Protein AF-A0A7S1X3A7-F1 (afdb_monomer_lite)

Radius of gyration: 41.04 Å; chains: 1; bounding box: 100×97×123 Å

Organism: NCBI:txid63592

pLDDT: mean 75.84, std 19.54, range [37.0, 97.88]

Foldseek 3Di:
DDDDDDDDDDDDPVRVVVVVVVVVVVVVVVVVVVVVVVVVVVVVVVVVVVVVVVVVVVVVVVVVVQVVQWDWADAPPRFEIEIEGDDPQKDKDAACDDPLHQKIKIKGWDQDPPDDDDPCPPVPDDPPDPRNVLSVQVSVLVVVCVVDHPDWSLLDCSSVVSVVPGDGFMWMWMAHRVQRKIKTFGAQVNPQWKKWAAFPVLRHIYMYSDQVRCVVGHPAIDTADRRWIWIATGPDNFGDIVNHTGPTSVVVVPDPVVVVVVVVVVVVVVVVVVVVPPPPPPVPPDDDDDDDDDDDDDDDDDDDDDDDDDDDDDDDDDDDDDDDDDDDDDDDDDDDDDDDDDDDDDDDDDDDDDD

InterPro domains:
  IPR024286 Domain of unknown function DUF3700 [PF12481] (163-235)
  IPR029055 Nucleophile aminohydrolases, N-terminal [G3DSA:3.60.20.10] (39-241)
  IPR029055 Nucleophile aminohydrolases, N-terminal [SSF56235] (102-234)

Sequence (355 aa):
MLAVFSGPTCLSATQKADEKARKDASVVNTVAQWKLKADIHGAQAEAEAEFEQRLAALERTMEDEYAAKLVKQHWAQGVNGISYLKGPRCSFASHTEGDVEGVSAYFRGDLTNKFINEIHIDRHLHDEDDCHKVIHMYHAASTVHSNFATEDFSQSQLMAHEVEGIHGPFAFIVYDRHWRRIVAARDPDGKEPLFWTASASGDRLFFATDKAALFENAERVQEFPKGGLYISRNGSFAGTLNGEVLDSPRDVLKTKRELAEKAKMDKKAAAKARQSLHPHSAFITLPPEPRTPRRRSVDVGSAASRSTSHALPDRSSRRSVDIGSAASREKPLQNTASPFDLGGIKRSMRKLSTS

Secondary structure (DSSP, 8-state):
------------HHHHHHHHHHHHHHHHHHHHHHHHHHHHHHHHHHHHHHHHHHHHHHHHHHHHHHHHHEEEEEPGGGSEEEEEE--TTEEEEE--SSTTTTEEEEEEE--S---SS---S-TTSS---HHHHHHHHHHHHHHHHHHH-SS-GGG-SHHHHHHHT--SSEEEEEEETTTTEEEEEE-TT--S--EEEE-TTSS-EEEESSSGGGTTT-SS-EEPPTT-EEEEPTTSS-EEETTEEES-HHHHTS-HHHHHHHHHHHHHHHHHHHHHT--------PPPPP----PPP-------------PPPP-------------PPP-PPPP---PPP--------PPPPP-

Structure (mmCIF, N/CA/C/O backbone):
data_AF-A0A7S1X3A7-F1
#
_entry.id   AF-A0A7S1X3A7-F1
#
loop_
_atom_site.group_PDB
_atom_site.id
_atom_site.type_symbol
_atom_site.label_atom_id
_atom_site.label_alt_id
_atom_site.label_comp_id
_atom_site.label_asym_id
_atom_site.label_entity_id
_atom_site.label_seq_id
_atom_site.pdbx_PDB_ins_code
_atom_site.Cartn_x
_atom_site.Cartn_y
_atom_site.Cartn_z
_atom_site.occupancy
_atom_site.B_iso_or_equiv
_atom_site.auth_seq_id
_atom_site.auth_comp_id
_atom_site.auth_asym_id
_atom_site.auth_atom_id
_atom_site.pdbx_PDB_model_num
ATOM 1 N N . MET A 1 1 ? -33.001 -46.397 80.607 1.00 42.97 1 MET A N 1
ATOM 2 C CA . MET A 1 1 ? -33.182 -45.305 79.625 1.00 42.97 1 MET A CA 1
ATOM 3 C C . MET A 1 1 ? -34.386 -44.480 80.057 1.00 42.97 1 MET A C 1
ATOM 5 O O . MET A 1 1 ? -35.502 -44.947 79.894 1.00 42.97 1 MET A O 1
ATOM 9 N N . LEU A 1 2 ? -34.169 -43.322 80.684 1.00 39.34 2 LEU A N 1
ATOM 10 C CA . LEU A 1 2 ? -35.231 -42.386 81.077 1.00 39.34 2 LEU A CA 1
ATOM 11 C C . LEU A 1 2 ? -35.269 -41.265 80.036 1.00 39.34 2 LEU A C 1
ATOM 13 O O . LEU A 1 2 ? -34.381 -40.417 80.002 1.00 39.34 2 LEU A O 1
ATOM 17 N N . ALA A 1 3 ? -36.258 -41.316 79.145 1.00 46.50 3 ALA A N 1
ATOM 18 C CA . ALA A 1 3 ? -36.526 -40.259 78.181 1.00 46.50 3 ALA A CA 1
ATOM 19 C C . ALA A 1 3 ? -37.261 -39.116 78.896 1.00 46.50 3 ALA A C 1
ATOM 21 O O . ALA A 1 3 ? -38.417 -39.260 79.290 1.00 46.50 3 ALA A O 1
ATOM 22 N N . VAL A 1 4 ? -36.575 -37.989 79.091 1.00 53.38 4 VAL A N 1
ATOM 23 C CA . VAL A 1 4 ? -37.177 -36.751 79.597 1.00 53.38 4 VAL A CA 1
ATOM 24 C C . VAL A 1 4 ? -37.944 -36.108 78.443 1.00 53.38 4 VAL A C 1
ATOM 26 O O . VAL A 1 4 ? -37.354 -35.511 77.544 1.00 53.38 4 VAL A O 1
ATOM 29 N N . PHE A 1 5 ? -39.266 -36.263 78.448 1.00 50.31 5 PHE A N 1
ATOM 30 C CA . PHE A 1 5 ? -40.163 -35.541 77.551 1.00 50.31 5 PHE A CA 1
ATOM 31 C C . PHE A 1 5 ? -40.214 -34.067 77.974 1.00 50.31 5 PHE A C 1
ATOM 33 O O . PHE A 1 5 ? -40.843 -33.710 78.969 1.00 50.31 5 PHE A O 1
ATOM 40 N N . SER A 1 6 ? -39.527 -33.210 77.219 1.00 56.78 6 SER A N 1
ATOM 41 C CA . SER A 1 6 ? -39.673 -31.757 77.308 1.00 56.78 6 SER A CA 1
ATOM 42 C C . SER A 1 6 ? -41.016 -31.370 76.680 1.00 56.78 6 SER A C 1
ATOM 44 O O . SER A 1 6 ? -41.199 -31.468 75.468 1.00 56.78 6 SER A O 1
ATOM 46 N N . GLY A 1 7 ? -41.988 -31.021 77.525 1.00 52.50 7 GLY A N 1
ATOM 47 C CA . GLY A 1 7 ? -43.290 -30.523 77.089 1.00 52.50 7 GLY A CA 1
ATOM 48 C C . GLY A 1 7 ? -43.190 -29.113 76.485 1.00 52.50 7 GLY A C 1
ATOM 49 O O . GLY A 1 7 ? -42.296 -28.353 76.859 1.00 52.50 7 GLY A O 1
ATOM 50 N N . PRO A 1 8 ? -44.098 -28.748 75.562 1.00 61.66 8 PRO A N 1
ATOM 51 C CA . PRO A 1 8 ? -44.082 -27.457 74.882 1.00 61.66 8 PRO A CA 1
ATOM 52 C C . PRO A 1 8 ? -44.210 -26.308 75.889 1.00 61.66 8 PRO A C 1
ATOM 54 O O . PRO A 1 8 ? -45.210 -26.179 76.595 1.00 61.66 8 PRO A O 1
ATOM 57 N N . THR A 1 9 ? -43.186 -25.462 75.954 1.00 63.69 9 THR A N 1
ATOM 58 C CA . THR A 1 9 ? -43.177 -24.244 76.763 1.00 63.69 9 THR A CA 1
ATOM 59 C C . THR A 1 9 ? -44.155 -23.229 76.175 1.00 63.69 9 THR A C 1
ATOM 61 O O . THR A 1 9 ? -43.951 -22.677 75.093 1.00 63.69 9 THR A O 1
ATOM 64 N N . CYS A 1 10 ? -45.248 -22.974 76.894 1.00 62.66 10 CYS A N 1
ATOM 65 C CA . CYS A 1 10 ? -46.202 -21.921 76.565 1.00 62.66 10 CYS A CA 1
ATOM 66 C C . CYS A 1 10 ? -45.534 -20.548 76.737 1.00 62.66 10 CYS A C 1
ATOM 68 O O . CYS A 1 10 ? -45.432 -20.041 77.851 1.00 62.66 10 CYS A O 1
ATOM 70 N N . LEU A 1 11 ? -45.081 -19.952 75.631 1.00 63.53 11 LEU A N 1
ATOM 71 C CA . LEU A 1 11 ? -44.614 -18.563 75.596 1.00 63.53 11 LEU A CA 1
ATOM 72 C C . LEU A 1 11 ? -45.713 -17.626 76.119 1.00 63.53 11 LEU A C 1
ATOM 74 O O . LEU A 1 11 ? -46.880 -17.741 75.718 1.00 63.53 11 LEU A O 1
ATOM 78 N N . SER A 1 12 ? -45.338 -16.689 76.992 1.00 75.69 12 SER A N 1
ATOM 79 C CA . SER A 1 12 ? -46.256 -15.685 77.532 1.00 75.69 12 SER A CA 1
ATOM 80 C C . SER A 1 12 ? -46.791 -14.778 76.414 1.00 75.69 12 SER A C 1
ATOM 82 O O . SER A 1 12 ? -46.160 -14.598 75.370 1.00 75.69 12 SER A O 1
ATOM 84 N N . ALA A 1 13 ? -47.962 -14.169 76.620 1.00 76.31 13 ALA A N 1
ATOM 85 C CA . ALA A 1 13 ? -48.565 -13.258 75.639 1.00 76.31 13 ALA A CA 1
ATOM 86 C C . ALA A 1 13 ? -47.623 -12.104 75.231 1.00 76.31 13 ALA A C 1
ATOM 88 O O . ALA A 1 13 ? -47.626 -11.687 74.075 1.00 76.31 13 ALA A O 1
ATOM 89 N N . THR A 1 14 ? -46.766 -11.650 76.150 1.00 78.06 14 THR A N 1
ATOM 90 C CA . THR A 1 14 ? -45.715 -10.655 75.896 1.00 78.06 14 THR A CA 1
ATOM 91 C C . THR A 1 14 ? -44.622 -11.170 74.956 1.00 78.06 14 THR A C 1
ATOM 93 O O . THR A 1 14 ? -44.269 -10.481 74.006 1.00 78.06 14 THR A O 1
ATOM 96 N N . GLN A 1 15 ? -44.159 -12.413 75.123 1.00 79.00 15 GLN A N 1
ATOM 97 C CA . GLN A 1 15 ? -43.157 -13.017 74.234 1.00 79.00 15 GLN A CA 1
ATOM 98 C C . GLN A 1 15 ? -43.686 -13.215 72.807 1.00 79.00 15 GLN A C 1
ATOM 100 O O . GLN A 1 15 ? -42.950 -13.020 71.843 1.00 79.00 15 GLN A O 1
ATOM 105 N N . LYS A 1 16 ? -44.977 -13.545 72.655 1.00 79.31 16 LYS A N 1
ATOM 106 C CA . LYS A 1 16 ? -45.619 -13.649 71.333 1.00 79.31 16 LYS A CA 1
ATOM 107 C C . LYS A 1 16 ? -45.727 -12.294 70.626 1.00 79.31 16 LYS A C 1
ATOM 109 O O . LYS A 1 16 ? -45.605 -12.240 69.403 1.00 79.31 16 LYS A O 1
ATOM 114 N N . ALA A 1 17 ? -45.949 -11.212 71.374 1.00 81.06 17 ALA A N 1
ATOM 115 C CA . ALA A 1 17 ? -45.988 -9.859 70.824 1.00 81.06 17 ALA A CA 1
ATOM 116 C C . ALA A 1 17 ? -44.595 -9.395 70.358 1.00 81.06 17 ALA A C 1
ATOM 118 O O . ALA A 1 17 ? -44.469 -8.899 69.239 1.00 81.06 17 ALA A O 1
ATOM 119 N N . ASP A 1 18 ? -43.551 -9.647 71.153 1.00 84.00 18 ASP A N 1
ATOM 120 C CA . ASP A 1 18 ? -42.164 -9.326 70.788 1.00 84.00 18 ASP A CA 1
ATOM 121 C C . ASP A 1 18 ? -41.670 -10.142 69.587 1.00 84.00 18 ASP A C 1
ATOM 123 O O . ASP A 1 18 ? -40.984 -9.618 68.707 1.00 84.00 18 ASP A O 1
ATOM 127 N N . GLU A 1 19 ? -42.042 -11.423 69.503 1.00 84.62 19 GLU A N 1
ATOM 128 C CA . GLU A 1 19 ? -41.694 -12.267 68.359 1.00 84.62 19 GLU A CA 1
ATOM 129 C C . GLU A 1 19 ? -42.370 -11.776 67.072 1.00 84.62 19 GLU A C 1
ATOM 131 O O . GLU A 1 19 ? -41.739 -11.748 66.012 1.00 84.62 19 GLU A O 1
ATOM 136 N N . LYS A 1 20 ? -43.631 -11.334 67.160 1.00 86.12 20 LYS A N 1
ATOM 137 C CA . LYS A 1 20 ? -44.339 -10.724 66.032 1.00 86.12 20 LYS A CA 1
ATOM 138 C C . LYS A 1 20 ? -43.675 -9.411 65.605 1.00 86.12 20 LYS A C 1
ATOM 140 O O . LYS A 1 20 ? -43.366 -9.261 64.430 1.00 86.12 20 LYS A O 1
ATOM 145 N N . ALA A 1 21 ? -43.363 -8.519 66.547 1.00 84.94 21 ALA A N 1
ATOM 146 C CA . ALA A 1 21 ? -42.686 -7.255 66.252 1.00 84.94 21 ALA A CA 1
ATOM 147 C C . ALA A 1 21 ? -41.295 -7.464 65.622 1.00 84.94 21 ALA A C 1
ATOM 149 O O . ALA A 1 21 ? -40.929 -6.762 64.680 1.00 84.94 21 ALA A O 1
ATOM 150 N N . ARG A 1 22 ? -40.531 -8.470 66.076 1.00 87.94 22 ARG A N 1
ATOM 151 C CA . ARG A 1 22 ? -39.259 -8.865 65.444 1.00 87.94 22 ARG A CA 1
ATOM 152 C C . ARG A 1 22 ? -39.443 -9.373 64.018 1.00 87.94 22 ARG A C 1
ATOM 154 O O . ARG A 1 22 ? -38.640 -9.025 63.153 1.00 87.94 22 ARG A O 1
ATOM 161 N N . LYS A 1 23 ? -40.466 -10.196 63.767 1.00 86.69 23 LYS A N 1
ATOM 162 C CA . LYS A 1 23 ? -40.772 -10.699 62.418 1.00 86.69 23 LYS A CA 1
ATOM 163 C C . LYS A 1 23 ? -41.180 -9.556 61.491 1.00 86.69 23 LYS A C 1
ATOM 165 O O . LYS A 1 23 ? -40.635 -9.461 60.395 1.00 86.69 23 LYS A O 1
ATOM 170 N N . ASP A 1 24 ? -42.029 -8.648 61.960 1.00 86.19 24 ASP A N 1
ATOM 171 C CA . ASP A 1 24 ? -42.466 -7.481 61.190 1.00 86.19 24 ASP A CA 1
ATOM 172 C C . ASP A 1 24 ? -41.276 -6.549 60.873 1.00 86.19 24 ASP A C 1
ATOM 174 O O . ASP A 1 24 ? -41.084 -6.157 59.722 1.00 86.19 24 ASP A O 1
ATOM 178 N N . ALA A 1 25 ? -40.394 -6.281 61.845 1.00 85.56 25 ALA A N 1
ATOM 179 C CA . ALA A 1 25 ? -39.170 -5.502 61.624 1.00 85.56 25 ALA A CA 1
ATOM 180 C C . ALA A 1 25 ? -38.187 -6.187 60.654 1.00 85.56 25 ALA A C 1
ATOM 182 O O . ALA A 1 25 ? -37.551 -5.517 59.836 1.00 85.56 25 ALA A O 1
ATOM 183 N N . SER A 1 26 ? -38.080 -7.520 60.705 1.00 88.44 26 SER A N 1
ATOM 184 C CA . SER A 1 26 ? -37.264 -8.290 59.761 1.00 88.44 26 SER A CA 1
ATOM 185 C C . SER A 1 26 ? -37.780 -8.148 58.331 1.00 88.44 26 SER A C 1
ATOM 187 O O . SER A 1 26 ? -36.980 -7.931 57.426 1.00 88.44 26 SER A O 1
ATOM 189 N N . VAL A 1 27 ? -39.099 -8.234 58.123 1.00 86.44 27 VAL A N 1
ATOM 190 C CA . VAL A 1 27 ? -39.717 -8.081 56.797 1.00 86.44 27 VAL A CA 1
ATOM 191 C C . VAL A 1 27 ? -39.474 -6.678 56.244 1.00 86.44 27 VAL A C 1
ATOM 193 O O . VAL A 1 27 ? -39.077 -6.540 55.088 1.00 86.44 27 VAL A O 1
ATOM 196 N N . VAL A 1 28 ? -39.633 -5.639 57.071 1.00 88.44 28 VAL A N 1
ATOM 197 C CA . VAL A 1 28 ? -39.360 -4.249 56.667 1.00 88.44 28 VAL A CA 1
ATOM 198 C C . VAL A 1 28 ? -37.902 -4.072 56.231 1.00 88.44 28 VAL A C 1
ATOM 200 O O . VAL A 1 28 ? -37.646 -3.466 55.189 1.00 88.44 28 VAL A O 1
ATOM 203 N N . ASN A 1 29 ? -36.945 -4.646 56.967 1.00 90.19 29 ASN A N 1
ATOM 204 C CA . ASN A 1 29 ? -35.530 -4.575 56.601 1.00 90.19 29 ASN A CA 1
ATOM 205 C C . ASN A 1 29 ? -35.234 -5.325 55.287 1.00 90.19 29 ASN A C 1
ATOM 207 O O . ASN A 1 29 ? -34.515 -4.813 54.432 1.00 90.19 29 ASN A O 1
ATOM 211 N N . THR A 1 30 ? -35.831 -6.504 55.074 1.00 88.31 30 THR A N 1
ATOM 212 C CA . THR A 1 30 ? -35.667 -7.260 53.820 1.00 88.31 30 THR A CA 1
ATOM 213 C C . THR A 1 30 ? -36.215 -6.494 52.612 1.00 88.31 30 THR A C 1
ATOM 215 O O . THR A 1 30 ? -35.543 -6.416 51.585 1.00 88.31 30 THR A O 1
ATOM 218 N N . VAL A 1 31 ? -37.391 -5.868 52.731 1.00 85.62 31 VAL A N 1
ATOM 219 C CA . VAL A 1 31 ? -37.977 -5.052 51.651 1.00 85.62 31 VAL A CA 1
ATOM 220 C C . VAL A 1 31 ? -37.112 -3.824 51.350 1.00 85.62 31 VAL A C 1
ATOM 222 O O . VAL A 1 31 ? -36.881 -3.512 50.181 1.00 85.62 31 VAL A O 1
ATOM 225 N N . ALA A 1 32 ? -36.579 -3.156 52.378 1.00 87.00 32 ALA A N 1
ATOM 226 C CA . ALA A 1 32 ? -35.660 -2.031 52.200 1.00 87.00 32 ALA A CA 1
ATOM 227 C C . ALA A 1 32 ? -34.360 -2.452 51.489 1.00 87.00 32 ALA A C 1
ATOM 229 O O . ALA A 1 32 ? -33.915 -1.766 50.568 1.00 87.00 32 ALA A O 1
ATOM 230 N N . GLN A 1 33 ? -33.788 -3.608 51.852 1.00 88.25 33 GLN A N 1
ATOM 231 C CA . GLN A 1 33 ? -32.610 -4.168 51.180 1.00 88.25 33 GLN A CA 1
ATOM 232 C C . GLN A 1 33 ? -32.881 -4.516 49.711 1.00 88.25 33 GLN A C 1
ATOM 234 O O . GLN A 1 33 ? -32.033 -4.257 48.857 1.00 88.25 33 GLN A O 1
ATOM 239 N N . TRP A 1 34 ? -34.051 -5.077 49.390 1.00 84.06 34 TRP A N 1
ATOM 240 C CA . TRP A 1 34 ? -34.425 -5.375 48.003 1.00 84.06 34 TRP A CA 1
ATOM 241 C C . TRP A 1 34 ? -34.610 -4.114 47.168 1.00 84.06 34 TRP A C 1
ATOM 243 O O . TRP A 1 34 ? -34.134 -4.075 46.036 1.00 84.06 34 TRP A O 1
ATOM 253 N N . LYS A 1 35 ? -35.235 -3.073 47.731 1.00 86.94 35 LYS A N 1
ATOM 254 C CA . LYS A 1 35 ? -35.391 -1.783 47.053 1.00 86.94 35 LYS A CA 1
ATOM 255 C C . LYS A 1 35 ? -34.035 -1.137 46.759 1.00 86.94 35 LYS A C 1
ATOM 257 O O . LYS A 1 35 ? -33.769 -0.811 45.612 1.00 86.94 35 LYS A O 1
ATOM 262 N N . LEU A 1 36 ? -33.141 -1.078 47.750 1.00 89.75 36 LEU A N 1
ATOM 263 C CA . LEU A 1 36 ? -31.784 -0.557 47.558 1.00 89.75 36 LEU A CA 1
ATOM 264 C C . LEU A 1 36 ? -31.012 -1.340 46.485 1.00 89.75 36 LEU A C 1
ATOM 266 O O . LEU A 1 36 ? -30.325 -0.749 45.659 1.00 89.75 36 LEU A O 1
ATOM 270 N N . LYS A 1 37 ? -31.128 -2.673 46.474 1.00 87.69 37 LYS A N 1
ATOM 271 C CA . LYS A 1 37 ? -30.475 -3.509 45.460 1.00 87.69 37 LYS A CA 1
ATOM 272 C C . LYS A 1 37 ? -31.048 -3.265 44.058 1.00 87.69 37 LYS A C 1
ATOM 274 O O . LYS A 1 37 ? -30.282 -3.250 43.099 1.00 87.69 37 LYS A O 1
ATOM 279 N N . ALA A 1 38 ? -32.362 -3.068 43.939 1.00 82.56 38 ALA A N 1
ATOM 280 C CA . ALA A 1 38 ? -33.003 -2.709 42.676 1.00 82.56 38 ALA A CA 1
ATOM 281 C C . ALA A 1 38 ? -32.534 -1.332 42.176 1.00 82.56 38 ALA A C 1
ATOM 283 O O . ALA A 1 38 ? -32.187 -1.214 41.005 1.00 82.56 38 ALA A O 1
ATOM 284 N N . ASP A 1 39 ? -32.431 -0.340 43.065 1.00 89.88 39 ASP A N 1
ATOM 285 C CA . ASP A 1 39 ? -31.947 1.005 42.730 1.00 89.88 39 ASP A CA 1
ATOM 286 C C . ASP A 1 39 ? -30.472 0.978 42.276 1.00 89.88 39 ASP A C 1
ATOM 288 O O . ASP A 1 39 ? -30.118 1.613 41.285 1.00 89.88 39 ASP A O 1
ATOM 292 N N . ILE A 1 40 ? -29.614 0.183 42.937 1.00 89.81 40 ILE A N 1
ATOM 293 C CA . ILE A 1 40 ? -28.209 -0.012 42.526 1.00 89.81 40 ILE A CA 1
ATOM 294 C C . ILE A 1 40 ? -28.125 -0.660 41.140 1.00 89.81 40 ILE A C 1
ATOM 296 O O . ILE A 1 40 ? -27.350 -0.200 40.307 1.00 89.81 40 ILE A O 1
ATOM 300 N N . HIS A 1 41 ? -28.909 -1.709 40.875 1.00 87.00 41 HIS A N 1
ATOM 301 C CA . HIS A 1 41 ? -28.913 -2.352 39.559 1.00 87.00 41 HIS A CA 1
ATOM 302 C C . HIS A 1 41 ? -29.463 -1.435 38.461 1.00 87.00 41 HIS A C 1
ATOM 304 O O . HIS A 1 41 ? -28.934 -1.449 37.354 1.00 87.00 41 HIS A O 1
ATOM 310 N N . GLY A 1 42 ? -30.476 -0.617 38.765 1.00 90.25 42 GLY A N 1
ATOM 311 C CA . GLY A 1 42 ? -30.978 0.406 37.847 1.00 90.25 42 GLY A CA 1
ATOM 312 C C . GLY A 1 42 ? -29.900 1.432 37.502 1.00 90.25 42 GLY A C 1
ATOM 313 O O . GLY A 1 42 ? -29.609 1.642 36.329 1.00 90.25 42 GLY A O 1
ATOM 314 N N . ALA A 1 43 ? -29.226 1.981 38.517 1.00 91.06 43 ALA A N 1
ATOM 315 C CA . ALA A 1 43 ? -28.124 2.921 38.320 1.00 91.06 43 ALA A CA 1
ATOM 316 C C . ALA A 1 43 ? -26.935 2.299 37.560 1.00 91.06 43 ALA A C 1
ATOM 318 O O . ALA A 1 43 ? -26.299 2.974 36.755 1.00 91.06 43 ALA A O 1
ATOM 319 N N . GLN A 1 44 ? -26.640 1.011 37.783 1.00 88.56 44 GLN A N 1
ATOM 320 C CA . GLN A 1 44 ? -25.626 0.281 37.013 1.00 88.56 44 GLN A CA 1
ATOM 321 C C . GLN A 1 44 ? -26.021 0.138 35.541 1.00 88.56 44 GLN A C 1
ATOM 323 O O . GLN A 1 44 ? -25.199 0.422 34.678 1.00 88.56 44 GLN A O 1
ATOM 328 N N . ALA A 1 45 ? -27.268 -0.241 35.251 1.00 91.19 45 ALA A N 1
ATOM 329 C CA . ALA A 1 45 ? -27.751 -0.380 33.879 1.00 91.19 45 ALA A CA 1
ATOM 330 C C . ALA A 1 45 ? -27.762 0.963 33.127 1.00 91.19 45 ALA A C 1
ATOM 332 O O . ALA A 1 45 ? -27.390 1.017 31.957 1.00 91.19 45 ALA A O 1
ATOM 333 N N . GLU A 1 46 ? -28.142 2.058 33.794 1.00 93.38 46 GLU A N 1
ATOM 334 C CA . GLU A 1 46 ? -28.071 3.408 33.219 1.00 93.38 46 GLU A CA 1
ATOM 335 C C . GLU A 1 46 ? -26.622 3.830 32.930 1.00 93.38 46 GLU A C 1
ATOM 337 O O . GLU A 1 46 ? -26.340 4.349 31.849 1.00 93.38 46 GLU A O 1
ATOM 342 N N . ALA A 1 47 ? -25.689 3.556 33.848 1.00 90.44 47 ALA A N 1
ATOM 343 C CA . ALA A 1 47 ? -24.270 3.855 33.657 1.00 90.44 47 ALA A CA 1
ATOM 344 C C . ALA A 1 47 ? -23.628 3.013 32.538 1.00 90.44 47 ALA A C 1
ATOM 346 O O . ALA A 1 47 ? -22.815 3.532 31.771 1.00 90.44 47 ALA A O 1
ATOM 347 N N . GLU A 1 48 ? -23.994 1.732 32.418 1.00 90.06 48 GLU A N 1
ATOM 348 C CA . GLU A 1 48 ? -23.564 0.858 31.319 1.00 90.06 48 GLU A CA 1
ATOM 349 C C . GLU A 1 48 ? -24.092 1.369 29.972 1.00 90.06 48 GLU A C 1
ATOM 351 O O . GLU A 1 48 ? -23.316 1.514 29.028 1.00 90.06 48 GLU A O 1
ATOM 356 N N . ALA A 1 49 ? -25.373 1.747 29.899 1.00 93.88 49 ALA A N 1
ATOM 357 C CA . ALA A 1 49 ? -25.961 2.319 28.690 1.00 93.88 49 ALA A CA 1
ATOM 358 C C . ALA A 1 49 ? -25.306 3.657 28.294 1.00 93.88 49 ALA A C 1
ATOM 360 O O . ALA A 1 49 ? -25.050 3.898 27.113 1.00 93.88 49 ALA A O 1
ATOM 361 N N . GLU A 1 50 ? -24.996 4.526 29.262 1.00 94.25 50 GLU A N 1
ATOM 362 C CA . GLU A 1 50 ? -24.271 5.774 28.999 1.00 94.25 50 GLU A CA 1
ATOM 363 C C . GLU A 1 50 ? -22.841 5.502 28.500 1.00 94.25 50 GLU A C 1
ATOM 365 O O . GLU A 1 50 ? -22.370 6.158 27.566 1.00 94.25 50 GLU A O 1
ATOM 370 N N . PHE A 1 51 ? -22.146 4.520 29.084 1.00 90.62 51 PHE A N 1
ATOM 371 C CA . PHE A 1 51 ? -20.811 4.113 28.647 1.00 90.62 51 PHE A CA 1
ATOM 372 C C . PHE A 1 51 ? -20.818 3.580 27.208 1.00 90.62 51 PHE A C 1
ATOM 374 O O . PHE A 1 51 ? -19.993 4.011 26.400 1.00 90.62 51 PHE A O 1
ATOM 381 N N . GLU A 1 52 ? -21.773 2.714 26.859 1.00 91.38 52 GLU A N 1
ATOM 382 C CA . GLU A 1 52 ? -21.942 2.203 25.494 1.00 91.38 52 GLU A CA 1
ATOM 383 C C . GLU A 1 52 ? -22.244 3.326 24.492 1.00 91.38 52 GLU A C 1
ATOM 385 O O . GLU A 1 52 ? -21.641 3.377 23.418 1.00 91.38 52 GLU A O 1
ATOM 390 N N . GLN A 1 53 ? -23.113 4.280 24.849 1.00 93.94 53 GLN A N 1
ATOM 391 C CA . GLN A 1 53 ? -23.396 5.443 24.001 1.00 93.94 53 GLN A CA 1
ATOM 392 C C . GLN A 1 53 ? -22.154 6.314 23.775 1.00 93.94 53 GLN A C 1
ATOM 394 O O . GLN A 1 53 ? -21.911 6.761 22.651 1.00 93.94 53 GLN A O 1
ATOM 399 N N . ARG A 1 54 ? -21.349 6.545 24.819 1.00 91.50 54 ARG A N 1
ATOM 400 C CA . ARG A 1 54 ? -20.092 7.302 24.712 1.00 91.50 54 ARG A CA 1
ATOM 401 C C . ARG A 1 54 ? -19.059 6.574 23.855 1.00 91.50 54 ARG A C 1
ATOM 403 O O . ARG A 1 54 ? -18.392 7.225 23.053 1.00 91.50 54 ARG A O 1
ATOM 410 N N . LEU A 1 55 ? -18.944 5.252 23.993 1.00 89.31 55 LEU A N 1
ATOM 411 C CA . LEU A 1 55 ? -18.048 4.436 23.175 1.00 89.31 55 LEU A CA 1
ATOM 412 C C . LEU A 1 55 ? -18.445 4.508 21.693 1.00 89.31 55 LEU A C 1
ATOM 414 O O . LEU A 1 55 ? -17.605 4.828 20.859 1.00 89.31 55 LEU A O 1
ATOM 418 N N . ALA A 1 56 ? -19.732 4.341 21.380 1.00 91.88 56 ALA A N 1
ATOM 419 C CA . ALA A 1 56 ? -20.240 4.447 20.012 1.00 91.88 56 ALA A CA 1
ATOM 420 C C . ALA A 1 56 ? -20.051 5.854 19.409 1.00 91.88 56 ALA A C 1
ATOM 422 O O . ALA A 1 56 ? -19.772 5.999 18.218 1.00 91.88 56 ALA A O 1
ATOM 423 N N . ALA A 1 57 ? -20.194 6.915 20.211 1.00 91.38 57 ALA A N 1
ATOM 424 C CA . ALA A 1 57 ? -19.928 8.282 19.762 1.00 91.38 57 ALA A CA 1
ATOM 425 C C . ALA A 1 57 ? -18.434 8.516 19.468 1.00 91.38 57 ALA A C 1
ATOM 427 O O . ALA A 1 57 ? -18.091 9.182 18.486 1.00 91.38 57 ALA A O 1
ATOM 428 N N . LEU A 1 58 ? -17.546 7.947 20.292 1.00 88.69 58 LEU A N 1
ATOM 429 C CA . LEU A 1 58 ? -16.101 8.000 20.080 1.00 88.69 58 LEU A CA 1
ATOM 430 C C . LEU A 1 58 ? -15.700 7.247 18.806 1.00 88.69 58 LEU A C 1
ATOM 432 O O . LEU A 1 58 ? -14.932 7.784 18.012 1.00 88.69 58 LEU A O 1
ATOM 436 N N . GLU A 1 59 ? -16.255 6.053 18.586 1.00 86.81 59 GLU A N 1
ATOM 437 C CA . GLU A 1 59 ? -16.030 5.259 17.373 1.00 86.81 59 GLU A CA 1
ATOM 438 C C . GLU A 1 59 ? -16.415 6.041 16.112 1.00 86.81 59 GLU A C 1
ATOM 440 O O . GLU A 1 59 ? -15.588 6.178 15.215 1.00 86.81 59 GLU A O 1
ATOM 445 N N . ARG A 1 60 ? -17.599 6.671 16.082 1.00 89.44 60 ARG A N 1
ATOM 446 C CA . ARG A 1 60 ? -18.017 7.526 14.952 1.00 89.44 60 ARG A CA 1
ATOM 447 C C . ARG A 1 60 ? -17.073 8.701 14.715 1.00 89.44 60 ARG A C 1
ATOM 449 O O . ARG A 1 60 ? -16.704 8.979 13.582 1.00 89.44 60 ARG A O 1
ATOM 456 N N . THR A 1 61 ? -16.652 9.375 15.785 1.00 91.12 61 THR A N 1
ATOM 457 C CA . THR A 1 61 ? -15.728 10.516 15.670 1.00 91.12 61 THR A CA 1
ATOM 458 C C . THR A 1 61 ? -14.380 10.069 15.099 1.00 91.12 61 THR A C 1
ATOM 460 O O . THR A 1 61 ? -13.797 10.749 14.254 1.00 91.12 61 THR A O 1
ATOM 463 N N . MET A 1 62 ? -13.890 8.902 15.527 1.00 82.81 62 MET A N 1
ATOM 464 C CA . MET A 1 62 ? -12.671 8.309 14.986 1.00 82.81 62 MET A CA 1
ATOM 465 C C . MET A 1 62 ? -12.819 7.907 13.514 1.00 82.81 62 MET A C 1
ATOM 467 O O . MET A 1 62 ? -11.887 8.126 12.741 1.00 82.81 62 MET A O 1
ATOM 471 N N . GLU A 1 63 ? -13.961 7.344 13.117 1.00 85.00 63 GLU A N 1
ATOM 472 C CA . GLU A 1 63 ? -14.267 7.006 11.722 1.00 85.00 63 GLU A CA 1
ATOM 473 C C . GLU A 1 63 ? -14.321 8.250 10.829 1.00 85.00 63 GLU A C 1
ATOM 475 O O . GLU A 1 63 ? -13.726 8.249 9.750 1.00 85.00 63 GLU A O 1
ATOM 480 N N . ASP A 1 64 ? -14.949 9.331 11.291 1.00 86.25 64 ASP A N 1
ATOM 481 C CA . ASP A 1 64 ? -15.028 10.597 10.558 1.00 86.25 64 ASP A CA 1
ATOM 482 C C . ASP A 1 64 ? -13.641 11.231 10.378 1.00 86.25 64 ASP A C 1
ATOM 484 O O . ASP A 1 64 ? -13.269 11.650 9.278 1.00 86.25 64 ASP A O 1
ATOM 488 N N . GLU A 1 65 ? -12.824 11.254 11.437 1.00 84.81 65 GLU A N 1
ATOM 489 C CA . GLU A 1 65 ? -11.436 11.714 11.346 1.00 84.81 65 GLU A CA 1
ATOM 490 C C . GLU A 1 65 ? -10.591 10.846 10.409 1.00 84.81 65 GLU A C 1
ATOM 492 O O . GLU A 1 65 ? -9.735 11.359 9.677 1.00 84.81 65 GLU A O 1
ATOM 497 N N . TYR A 1 66 ? -10.803 9.531 10.450 1.00 84.94 66 TYR A N 1
ATOM 498 C CA . TYR A 1 66 ? -10.128 8.584 9.576 1.00 84.94 66 TYR A CA 1
ATOM 499 C C . TYR A 1 66 ? -10.503 8.840 8.116 1.00 84.94 66 TYR A C 1
ATOM 501 O O . TYR A 1 66 ? -9.618 9.003 7.274 1.00 84.94 66 TYR A O 1
ATOM 509 N N . ALA A 1 67 ? -11.799 8.954 7.824 1.00 86.12 67 ALA A N 1
ATOM 510 C CA . ALA A 1 67 ? -12.321 9.247 6.497 1.00 86.12 67 ALA A CA 1
ATOM 511 C C . ALA A 1 67 ? -11.813 10.595 5.967 1.00 86.12 67 ALA A C 1
ATOM 513 O O . ALA A 1 67 ? -11.452 10.693 4.796 1.00 86.12 67 ALA A O 1
ATOM 514 N N . ALA A 1 68 ? -11.696 11.611 6.828 1.00 87.94 68 ALA A N 1
ATOM 515 C CA . ALA A 1 68 ? -11.151 12.917 6.461 1.00 87.94 68 ALA A CA 1
ATOM 516 C C . ALA A 1 68 ? -9.650 12.878 6.108 1.00 87.94 68 ALA A C 1
ATOM 518 O O . ALA A 1 68 ? -9.179 13.681 5.300 1.00 87.94 68 ALA A O 1
ATOM 519 N N . LYS A 1 69 ? -8.882 11.959 6.709 1.00 87.06 69 LYS A N 1
ATOM 520 C CA . LYS A 1 69 ? -7.438 11.783 6.452 1.00 87.06 69 LYS A CA 1
ATOM 521 C C . LYS A 1 69 ? -7.149 10.795 5.320 1.00 87.06 69 LYS A C 1
ATOM 523 O O . LYS A 1 69 ? -6.045 10.825 4.767 1.00 87.06 69 LYS A O 1
ATOM 528 N N . LEU A 1 70 ? -8.095 9.916 4.996 1.00 90.62 70 LEU A N 1
ATOM 529 C CA . LEU A 1 7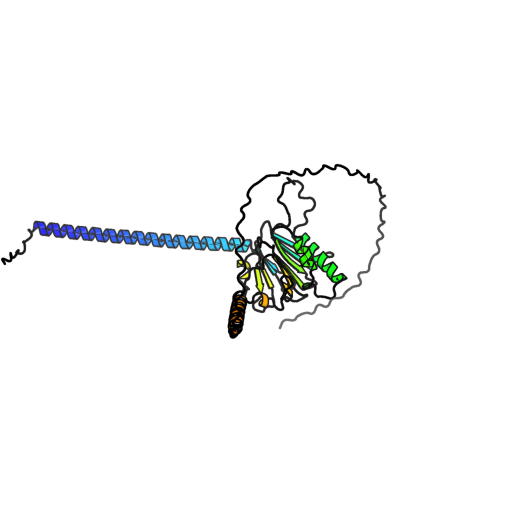0 ? -7.952 8.895 3.969 1.00 90.62 70 LEU A CA 1
ATOM 530 C C . LEU A 1 70 ? -8.033 9.509 2.568 1.00 90.62 70 LEU A C 1
ATOM 532 O O . LEU A 1 70 ? -9.059 10.031 2.143 1.00 90.62 70 LEU A O 1
ATOM 536 N N . VAL A 1 71 ? -6.949 9.381 1.813 1.00 89.81 71 VAL A N 1
ATOM 537 C CA . VAL A 1 71 ? -6.862 9.777 0.409 1.00 89.81 71 VAL A CA 1
ATOM 538 C C . VAL A 1 71 ? -6.932 8.522 -0.453 1.00 89.81 71 VAL A C 1
ATOM 540 O O . VAL A 1 71 ? -6.109 7.619 -0.309 1.00 89.81 71 VAL A O 1
ATOM 543 N N . LYS A 1 72 ? -7.909 8.465 -1.363 1.00 88.50 72 LYS A N 1
ATOM 544 C CA . LYS A 1 72 ? -8.016 7.430 -2.402 1.00 88.50 72 LYS A CA 1
ATOM 545 C C . LYS A 1 72 ? -7.525 8.033 -3.720 1.00 88.50 72 LYS A C 1
ATOM 547 O O . LYS A 1 72 ? -8.245 8.790 -4.365 1.00 88.50 72 LYS A O 1
ATOM 552 N N . GLN A 1 73 ? -6.286 7.735 -4.101 1.00 86.94 73 GLN A N 1
ATOM 553 C CA . GLN A 1 73 ? -5.691 8.226 -5.340 1.00 86.94 73 GLN A CA 1
ATOM 554 C C . GLN A 1 73 ? -5.866 7.181 -6.440 1.00 86.94 73 GLN A C 1
ATOM 556 O O . GLN A 1 73 ? -5.276 6.100 -6.401 1.00 86.94 73 GLN A O 1
ATOM 561 N N . HIS A 1 74 ? -6.665 7.516 -7.447 1.00 81.94 74 HIS A N 1
ATOM 562 C CA . HIS A 1 74 ? -6.786 6.706 -8.652 1.00 81.94 74 HIS A CA 1
ATOM 563 C C . HIS A 1 74 ? -5.681 7.073 -9.644 1.00 81.94 74 HIS A C 1
ATOM 565 O O . HIS A 1 74 ? -5.387 8.252 -9.857 1.00 81.94 74 HIS A O 1
ATOM 571 N N . TRP A 1 75 ? -5.084 6.063 -10.270 1.00 80.56 75 TRP A N 1
ATOM 572 C CA . TRP A 1 75 ? -4.159 6.252 -11.381 1.00 80.56 75 TRP A CA 1
ATOM 573 C C . TRP A 1 75 ? -4.884 6.128 -12.720 1.00 80.56 75 TRP A C 1
ATOM 575 O O . TRP A 1 75 ? -5.978 5.561 -12.820 1.00 80.56 75 TRP A O 1
ATOM 585 N N . ALA A 1 76 ? -4.297 6.732 -13.755 1.00 62.59 76 ALA A N 1
ATOM 586 C CA . ALA A 1 76 ? -4.945 6.912 -15.049 1.00 62.59 76 ALA A CA 1
ATOM 587 C C . ALA A 1 76 ? -5.522 5.599 -15.619 1.00 62.59 76 ALA A C 1
ATOM 589 O O . ALA A 1 76 ? -4.903 4.539 -15.532 1.00 62.59 76 ALA A O 1
ATOM 590 N N . GLN A 1 77 ? -6.690 5.719 -16.266 1.00 59.50 77 GLN A N 1
ATOM 591 C CA . GLN A 1 77 ? -7.460 4.653 -16.934 1.00 59.50 77 GLN A CA 1
ATOM 592 C C . GLN A 1 77 ? -8.203 3.664 -16.016 1.00 59.50 77 GLN A C 1
ATOM 594 O O . GLN A 1 77 ? -8.717 2.663 -16.502 1.00 59.50 77 GLN A O 1
ATOM 599 N N . GLY A 1 78 ? -8.341 3.958 -14.717 1.00 52.34 78 GLY A N 1
ATOM 600 C CA . GLY A 1 78 ? -9.238 3.205 -13.822 1.00 52.34 78 GLY A CA 1
ATOM 601 C C . GLY A 1 78 ? -8.750 1.797 -13.473 1.00 52.34 78 GLY A C 1
ATOM 602 O O . GLY A 1 78 ? -9.510 0.998 -12.926 1.00 52.34 78 GLY A O 1
ATOM 603 N N . VAL A 1 79 ? -7.490 1.500 -13.793 1.00 51.50 79 VAL A N 1
ATOM 604 C CA . VAL A 1 79 ? -6.912 0.161 -13.667 1.00 51.50 79 VAL A CA 1
ATOM 605 C C . VAL A 1 79 ? -6.233 -0.033 -12.306 1.00 51.50 79 VAL A C 1
ATOM 607 O O . VAL A 1 79 ? -6.185 -1.154 -11.818 1.00 51.50 79 VAL A O 1
ATOM 610 N N . ASN A 1 80 ? -5.787 1.046 -11.645 1.00 67.88 80 ASN A N 1
ATOM 611 C CA . ASN A 1 80 ? -5.036 0.981 -10.388 1.00 67.88 80 ASN A CA 1
ATOM 612 C C . ASN A 1 80 ? -5.311 2.179 -9.477 1.00 67.88 80 ASN A C 1
ATOM 614 O O . ASN A 1 80 ? -5.685 3.261 -9.936 1.00 67.88 80 ASN A O 1
ATOM 618 N N . GLY A 1 81 ? -5.091 1.992 -8.180 1.00 76.75 81 GLY A N 1
ATOM 619 C CA . GLY A 1 81 ? -5.126 3.078 -7.215 1.00 76.75 81 GLY A CA 1
ATOM 620 C C . GLY A 1 81 ? -4.432 2.710 -5.915 1.00 76.75 81 GLY A C 1
ATOM 621 O O . GLY A 1 81 ? -4.264 1.531 -5.587 1.00 76.75 81 GLY A O 1
ATOM 622 N N . ILE A 1 82 ? -4.051 3.745 -5.180 1.00 87.44 82 ILE A N 1
ATOM 623 C CA . ILE A 1 82 ? -3.522 3.632 -3.831 1.00 87.44 82 ILE A CA 1
ATOM 624 C C . ILE A 1 82 ? -4.439 4.373 -2.862 1.00 87.44 82 ILE A C 1
ATOM 626 O O . ILE A 1 82 ? -4.843 5.509 -3.114 1.00 87.44 82 ILE A O 1
ATOM 630 N N . SER A 1 83 ? -4.740 3.735 -1.737 1.00 89.19 83 SER A N 1
ATOM 631 C CA . SER A 1 83 ? -5.402 4.378 -0.604 1.00 89.19 83 SER A CA 1
ATOM 632 C C . SER A 1 83 ? -4.389 4.619 0.511 1.00 89.19 83 SER A C 1
ATOM 634 O O . SER A 1 83 ? -3.720 3.692 0.962 1.00 89.19 83 SER A O 1
ATOM 636 N N . TYR A 1 84 ? -4.249 5.847 0.993 1.00 89.69 84 TYR A N 1
ATOM 637 C CA . TYR A 1 84 ? -3.298 6.154 2.060 1.00 89.69 84 TYR A CA 1
ATOM 638 C C . TYR A 1 84 ? -3.840 7.203 3.019 1.00 89.69 84 TYR A C 1
ATOM 640 O O . TYR A 1 84 ? -4.638 8.058 2.650 1.00 89.69 84 TYR A O 1
ATOM 648 N N . LEU A 1 85 ? -3.378 7.153 4.265 1.00 88.00 85 LEU A N 1
ATOM 649 C CA . LEU A 1 85 ? -3.638 8.212 5.232 1.00 88.00 85 LEU A CA 1
ATOM 650 C C . LEU A 1 85 ? -2.641 9.344 5.007 1.00 88.00 85 LEU A C 1
ATOM 652 O O . LEU A 1 85 ? -1.429 9.114 4.994 1.00 88.00 85 LEU A O 1
ATOM 656 N N . LYS A 1 86 ? -3.141 10.568 4.834 1.00 88.25 86 LYS A N 1
ATOM 657 C CA . LYS A 1 86 ? -2.288 11.750 4.710 1.00 88.25 86 LYS A CA 1
ATOM 658 C C . LYS A 1 86 ? -1.473 11.926 5.994 1.00 88.25 86 LYS A C 1
ATOM 660 O O . LYS A 1 86 ? -2.022 11.940 7.094 1.00 88.25 86 LYS A O 1
ATOM 665 N N . GLY A 1 87 ? -0.162 12.081 5.851 1.00 85.19 87 GLY A N 1
ATOM 666 C CA . GLY A 1 87 ? 0.755 12.244 6.974 1.00 85.19 87 GLY A CA 1
ATOM 667 C C . GLY A 1 87 ? 2.036 12.971 6.567 1.00 85.19 87 GLY A C 1
ATOM 668 O O . GLY A 1 87 ? 2.292 13.131 5.376 1.00 85.19 87 GLY A O 1
ATOM 669 N N . PRO A 1 88 ? 2.859 13.398 7.540 1.00 83.81 88 PRO A N 1
ATOM 670 C CA . PRO A 1 88 ? 4.051 14.219 7.291 1.00 83.81 88 PRO A CA 1
ATOM 671 C C . PRO A 1 88 ? 5.171 13.482 6.546 1.00 83.81 88 PRO A C 1
ATOM 673 O O . PRO A 1 88 ? 6.090 14.111 6.042 1.00 83.81 88 PRO A O 1
ATOM 676 N N . ARG A 1 89 ? 5.106 12.148 6.499 1.00 89.44 89 ARG A N 1
ATOM 677 C CA . ARG A 1 89 ? 6.089 11.269 5.851 1.00 89.44 89 ARG A CA 1
ATOM 678 C C . ARG A 1 89 ? 5.536 10.633 4.580 1.00 89.44 89 ARG A C 1
ATOM 680 O O . ARG A 1 89 ? 5.993 9.569 4.195 1.00 89.44 89 ARG A O 1
ATOM 687 N N . CYS A 1 90 ? 4.474 11.203 4.017 1.00 91.12 90 CYS A N 1
ATOM 688 C CA . CYS A 1 90 ? 3.844 10.731 2.792 1.00 91.12 90 CYS A CA 1
ATOM 689 C C . CYS A 1 90 ? 3.961 11.820 1.734 1.00 91.12 90 CYS A C 1
ATOM 691 O O . CYS A 1 90 ? 3.567 12.959 1.986 1.00 91.12 90 CYS A O 1
ATOM 693 N N . SER A 1 91 ? 4.413 11.447 0.549 1.00 92.00 91 SER A N 1
ATOM 694 C CA . SER A 1 91 ? 4.375 12.298 -0.627 1.00 92.00 91 SER A CA 1
ATOM 695 C C . SER A 1 91 ? 3.756 11.574 -1.813 1.00 92.00 91 SER A C 1
ATOM 697 O O . SER A 1 91 ? 3.635 10.346 -1.849 1.00 92.00 91 SER A O 1
ATOM 699 N N . PHE A 1 92 ? 3.281 12.372 -2.762 1.00 92.88 92 PHE A N 1
ATOM 700 C CA . PHE A 1 92 ? 2.737 11.906 -4.023 1.00 92.88 92 PHE A CA 1
ATOM 701 C C . PHE A 1 92 ? 3.153 12.894 -5.104 1.00 92.88 92 PHE A C 1
ATOM 703 O O . PHE A 1 92 ? 2.918 14.094 -4.957 1.00 92.88 92 PHE A O 1
ATOM 710 N N . ALA A 1 93 ? 3.727 12.390 -6.189 1.00 92.88 93 ALA A N 1
ATOM 711 C CA . ALA A 1 93 ? 4.085 13.188 -7.350 1.00 92.88 93 ALA A CA 1
ATOM 712 C C . ALA A 1 93 ? 3.555 12.532 -8.624 1.00 92.88 93 ALA A C 1
ATOM 714 O O . ALA A 1 93 ? 3.450 11.310 -8.729 1.00 92.88 93 ALA A O 1
ATOM 715 N N . SER A 1 94 ? 3.218 13.355 -9.610 1.00 92.25 94 SER A N 1
ATOM 716 C CA . SER A 1 94 ? 2.860 12.896 -10.946 1.00 92.25 94 SER A CA 1
ATOM 717 C C . SER A 1 94 ? 3.414 13.872 -11.961 1.00 92.25 94 SER A C 1
ATOM 719 O O . SER A 1 94 ? 3.106 15.060 -11.893 1.00 92.25 94 SER A O 1
ATOM 721 N N . HIS A 1 95 ? 4.178 13.368 -12.922 1.00 91.56 95 HIS A N 1
ATOM 722 C CA . HIS A 1 95 ? 4.680 14.183 -14.018 1.00 91.56 95 HIS A CA 1
ATOM 723 C C . HIS A 1 95 ? 3.692 14.177 -15.179 1.00 91.56 95 HIS A C 1
ATOM 725 O O . HIS A 1 95 ? 3.275 13.129 -15.674 1.00 91.56 95 HIS A O 1
ATOM 731 N N . THR A 1 96 ? 3.297 15.371 -15.601 1.00 86.88 96 THR A N 1
ATOM 732 C CA . THR A 1 96 ? 2.432 15.588 -16.767 1.00 86.88 96 THR A CA 1
ATOM 733 C C . THR A 1 96 ? 3.199 16.099 -17.980 1.00 86.88 96 THR A C 1
ATOM 735 O O . THR A 1 96 ? 2.611 16.190 -19.047 1.00 86.88 96 THR A O 1
ATOM 738 N N . GLU A 1 97 ? 4.476 16.448 -17.818 1.00 85.62 97 GLU A N 1
ATOM 739 C CA . GLU A 1 97 ? 5.327 17.034 -18.855 1.00 85.62 97 GLU A CA 1
ATOM 740 C C . GLU A 1 97 ? 6.779 16.552 -18.678 1.00 85.62 97 GLU A C 1
ATOM 742 O O . GLU A 1 97 ? 7.195 16.223 -17.561 1.00 85.62 97 GLU A O 1
ATOM 747 N N . GLY A 1 98 ? 7.549 16.549 -19.771 1.00 88.94 98 GLY A N 1
ATOM 748 C CA . GLY A 1 98 ? 8.977 16.206 -19.795 1.00 88.94 98 GLY A CA 1
ATOM 749 C C . GLY A 1 98 ? 9.272 14.730 -20.083 1.00 88.94 98 GLY A C 1
ATOM 750 O O . GLY A 1 98 ? 8.385 13.964 -20.448 1.00 88.94 98 GLY A O 1
ATOM 751 N N . ASP A 1 99 ? 10.531 14.327 -19.901 1.00 83.38 99 ASP A N 1
ATOM 752 C CA . ASP A 1 99 ? 11.009 12.966 -20.219 1.00 83.38 99 ASP A CA 1
ATOM 753 C C . ASP A 1 99 ? 10.340 11.870 -19.364 1.00 83.38 99 ASP A C 1
ATOM 755 O O . ASP A 1 99 ? 10.280 10.706 -19.752 1.00 83.38 99 ASP A O 1
ATOM 759 N N . VAL A 1 100 ? 9.792 12.259 -18.211 1.00 88.06 100 VAL A N 1
ATOM 760 C CA . VAL A 1 100 ? 9.061 11.402 -17.263 1.00 88.06 100 VAL A CA 1
ATOM 761 C C . VAL A 1 100 ? 7.545 11.601 -17.324 1.00 88.06 100 VAL A C 1
ATOM 763 O O . VAL A 1 100 ? 6.840 11.257 -16.371 1.00 88.06 100 VAL A O 1
ATOM 766 N N . GLU A 1 101 ? 7.021 12.177 -18.412 1.00 92.12 101 GLU A N 1
ATOM 767 C CA . GLU A 1 101 ? 5.578 12.337 -18.602 1.00 92.12 101 GLU A CA 1
ATOM 768 C C . GLU A 1 101 ? 4.843 11.010 -18.339 1.00 92.12 101 GLU A C 1
ATOM 770 O O . GLU A 1 101 ? 5.312 9.923 -18.664 1.00 92.12 101 GLU A O 1
ATOM 775 N N . GLY A 1 102 ? 3.692 11.085 -17.669 1.00 91.75 102 GLY A N 1
ATOM 776 C CA . GLY A 1 102 ? 2.845 9.922 -17.428 1.00 91.75 102 GLY A CA 1
ATOM 777 C C . GLY A 1 102 ? 3.321 8.991 -16.312 1.00 91.75 102 GLY A C 1
ATOM 778 O O . GLY A 1 102 ? 2.642 7.993 -16.058 1.00 91.75 102 GLY A O 1
ATOM 779 N N . VAL A 1 103 ? 4.418 9.305 -15.618 1.00 94.69 103 VAL A N 1
ATOM 780 C CA . VAL A 1 103 ? 4.858 8.566 -14.429 1.00 94.69 103 VAL A CA 1
ATOM 781 C C . VAL A 1 103 ? 4.328 9.242 -13.165 1.00 94.69 103 VAL A C 1
ATOM 783 O O . VAL A 1 103 ? 4.511 10.441 -12.939 1.00 94.69 103 VAL A O 1
ATOM 786 N N . SER A 1 104 ? 3.665 8.459 -12.318 1.00 94.44 104 SER A N 1
ATOM 787 C CA . SER A 1 104 ? 3.215 8.876 -10.991 1.00 94.44 104 SER A CA 1
ATOM 788 C C . SER A 1 104 ? 3.874 8.015 -9.925 1.00 94.44 104 SER A C 1
ATOM 790 O O . SER A 1 104 ? 4.027 6.811 -10.115 1.00 94.44 104 SER A O 1
ATOM 792 N N . ALA A 1 105 ? 4.206 8.602 -8.780 1.00 95.38 105 ALA A N 1
ATOM 793 C CA . ALA A 1 105 ? 4.714 7.872 -7.633 1.00 95.38 105 ALA A CA 1
ATOM 794 C C . ALA A 1 105 ? 4.025 8.300 -6.340 1.00 95.38 105 ALA A C 1
ATOM 796 O O . ALA A 1 105 ? 3.708 9.468 -6.125 1.00 95.38 105 ALA A O 1
ATOM 797 N N . TYR A 1 106 ? 3.818 7.322 -5.470 1.00 95.75 106 TYR A N 1
ATOM 798 C CA . TYR A 1 106 ? 3.551 7.507 -4.056 1.00 95.75 106 TYR A CA 1
ATOM 799 C C . TYR A 1 106 ? 4.778 7.072 -3.269 1.00 95.75 106 TYR A C 1
ATOM 801 O O . TYR A 1 106 ? 5.341 6.013 -3.551 1.00 95.75 106 TYR A O 1
ATOM 809 N N . PHE A 1 107 ? 5.129 7.830 -2.239 1.00 95.81 107 PHE A N 1
ATOM 810 C CA . PHE A 1 107 ? 6.194 7.490 -1.314 1.00 95.81 107 PHE A CA 1
ATOM 811 C C . PHE A 1 107 ? 5.721 7.693 0.120 1.00 95.81 107 PHE A C 1
ATOM 813 O O . PHE A 1 107 ? 5.077 8.688 0.455 1.00 95.81 107 PHE A O 1
ATOM 820 N N . ARG A 1 108 ? 6.082 6.758 0.992 1.00 95.44 108 ARG A N 1
ATOM 821 C CA . ARG A 1 108 ? 5.982 6.908 2.434 1.00 95.44 108 ARG A CA 1
ATOM 822 C C . ARG A 1 108 ? 7.283 6.488 3.080 1.00 95.44 108 ARG A C 1
ATOM 824 O O . ARG A 1 108 ? 7.769 5.4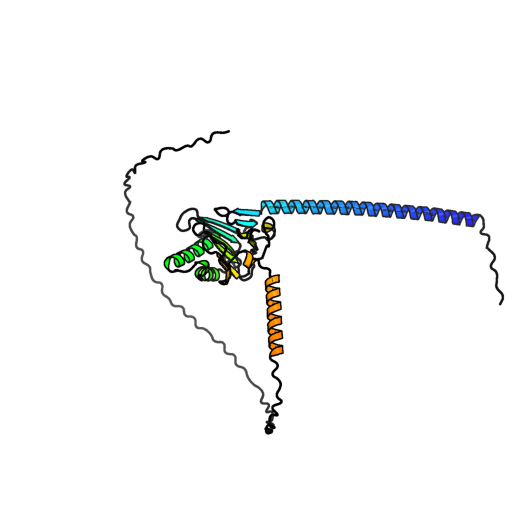01 2.796 1.00 95.44 108 ARG A O 1
ATOM 831 N N . GLY A 1 109 ? 7.798 7.299 3.993 1.00 93.75 109 GLY A N 1
ATOM 832 C CA . GLY A 1 109 ? 8.992 6.958 4.750 1.00 93.75 109 GLY A CA 1
ATOM 833 C C . GLY A 1 109 ? 9.938 8.129 4.919 1.00 93.75 109 GLY A C 1
ATOM 834 O O . GLY A 1 109 ? 9.514 9.261 5.139 1.00 93.75 109 GLY A O 1
ATOM 835 N N . ASP A 1 110 ? 11.228 7.827 4.923 1.00 89.50 110 ASP A N 1
ATOM 836 C CA . ASP A 1 110 ? 12.295 8.818 4.935 1.00 89.50 110 ASP A CA 1
ATOM 837 C C . ASP A 1 110 ? 13.508 8.241 4.195 1.00 89.50 110 ASP A C 1
ATOM 839 O O . ASP A 1 110 ? 14.153 7.323 4.703 1.00 89.50 110 ASP A O 1
ATOM 843 N N . LEU A 1 111 ? 13.787 8.752 2.989 1.00 83.19 111 LEU A N 1
ATOM 844 C CA . LEU A 1 111 ? 14.965 8.354 2.197 1.00 83.19 111 LEU A CA 1
ATOM 845 C C . LEU A 1 111 ? 16.259 8.955 2.729 1.00 83.19 111 LEU A C 1
ATOM 847 O O . LEU A 1 111 ? 17.354 8.634 2.265 1.00 83.19 111 LEU A O 1
ATOM 851 N N . THR A 1 112 ? 16.158 9.910 3.642 1.00 69.44 112 THR A N 1
ATOM 852 C CA . THR A 1 112 ? 17.342 10.576 4.131 1.00 69.44 112 THR A CA 1
ATOM 853 C C . THR A 1 112 ? 17.939 9.767 5.275 1.00 69.44 112 THR A C 1
ATOM 855 O O . THR A 1 112 ? 17.282 9.447 6.264 1.00 69.44 112 THR A O 1
ATOM 858 N N . ASN A 1 113 ? 19.245 9.518 5.203 1.00 57.47 113 ASN A N 1
ATOM 859 C CA . ASN A 1 113 ? 20.073 9.215 6.372 1.00 57.47 113 ASN A CA 1
ATOM 860 C C . ASN A 1 113 ? 20.144 10.453 7.310 1.00 57.47 113 ASN A C 1
ATOM 862 O O . ASN A 1 113 ? 21.218 10.929 7.661 1.00 57.47 113 ASN A O 1
ATOM 866 N N . LYS A 1 114 ? 18.995 11.045 7.683 1.00 53.34 114 LYS A N 1
ATOM 867 C CA . LYS A 1 114 ? 18.862 12.289 8.471 1.00 53.34 114 LYS A CA 1
ATOM 868 C C . LYS A 1 114 ? 19.339 12.167 9.917 1.00 53.34 114 LYS A C 1
ATOM 870 O O . LYS A 1 114 ? 19.440 13.180 10.601 1.00 53.34 114 LYS A O 1
ATOM 875 N N . PHE A 1 115 ? 19.652 10.961 10.373 1.00 45.16 115 PHE A N 1
ATOM 876 C CA . PHE A 1 115 ? 20.436 10.729 11.577 1.00 45.16 115 PHE A CA 1
ATOM 877 C C . PHE A 1 115 ? 21.802 10.274 11.073 1.00 45.16 115 PHE A C 1
ATOM 879 O O . PHE A 1 115 ? 21.932 9.167 10.565 1.00 45.16 115 PHE A O 1
ATOM 886 N N . ILE A 1 116 ? 22.813 11.137 11.058 1.00 47.59 116 ILE A N 1
ATOM 887 C CA . ILE A 1 116 ? 23.692 11.361 12.207 1.00 47.59 116 ILE A CA 1
ATOM 888 C C . ILE A 1 116 ? 24.394 12.731 12.001 1.00 47.59 116 ILE A C 1
ATOM 890 O O . ILE A 1 116 ? 25.177 12.887 11.072 1.00 47.59 116 ILE A O 1
ATOM 894 N N . ASN A 1 117 ? 24.129 13.691 12.898 1.00 41.41 117 ASN A N 1
ATOM 895 C CA . ASN A 1 117 ? 25.054 14.748 13.367 1.00 41.41 117 ASN A CA 1
ATOM 896 C C . ASN A 1 117 ? 25.089 16.200 12.845 1.00 41.41 117 ASN A C 1
ATOM 898 O O . ASN A 1 117 ? 25.912 16.931 13.390 1.00 41.41 117 ASN A O 1
ATOM 902 N N . GLU A 1 118 ? 24.232 16.725 11.963 1.00 43.88 118 GLU A N 1
ATOM 903 C CA . GLU A 1 118 ? 24.382 18.154 11.598 1.00 43.88 118 GLU A CA 1
ATOM 904 C C . GLU A 1 118 ? 23.107 18.997 11.627 1.00 43.88 118 GLU A C 1
ATOM 906 O O . GLU A 1 118 ? 22.104 18.723 10.970 1.00 43.88 118 GLU A O 1
ATOM 911 N N . ILE A 1 119 ? 23.221 20.081 12.396 1.00 50.38 119 ILE A N 1
ATOM 912 C CA . ILE A 1 119 ? 22.438 21.313 12.363 1.00 50.38 119 ILE A CA 1
ATOM 913 C C . ILE A 1 119 ? 22.454 21.842 10.918 1.00 50.38 119 ILE A C 1
ATOM 915 O O . ILE A 1 119 ? 23.298 22.653 10.560 1.00 50.38 119 ILE A O 1
ATOM 919 N N . HIS A 1 120 ? 21.556 21.365 10.059 1.00 45.03 120 HIS A N 1
ATOM 920 C CA . HIS A 1 120 ? 21.389 21.898 8.705 1.00 45.03 120 HIS A CA 1
ATOM 921 C C . HIS A 1 120 ? 20.131 22.764 8.658 1.00 45.03 120 HIS A C 1
ATOM 923 O O . HIS A 1 120 ? 19.032 22.298 8.358 1.00 45.03 120 HIS A O 1
ATOM 929 N N . ILE A 1 121 ? 20.328 24.038 9.003 1.00 52.75 121 ILE A N 1
ATOM 930 C CA . ILE A 1 121 ? 19.345 25.124 8.882 1.00 52.75 121 ILE A CA 1
ATOM 931 C C . ILE A 1 121 ? 19.161 25.547 7.405 1.00 52.75 121 ILE A C 1
ATOM 933 O O . ILE A 1 121 ? 18.150 26.153 7.079 1.00 52.75 121 ILE A O 1
ATOM 937 N N . ASP A 1 122 ? 20.025 25.112 6.481 1.00 47.06 122 ASP A N 1
ATOM 938 C CA . ASP A 1 122 ? 19.933 25.439 5.044 1.00 47.06 122 ASP A CA 1
ATOM 939 C C . ASP A 1 122 ? 19.311 24.322 4.186 1.00 47.06 122 ASP A C 1
ATOM 941 O O . ASP A 1 122 ? 19.673 24.092 3.031 1.00 47.06 122 ASP A O 1
ATOM 945 N N . ARG A 1 123 ? 18.338 23.593 4.740 1.00 46.47 123 ARG A N 1
ATOM 946 C CA . ARG A 1 123 ? 17.668 22.467 4.067 1.00 46.47 123 ARG A CA 1
ATOM 947 C C . ARG A 1 123 ? 16.558 22.888 3.089 1.00 46.47 123 ARG A C 1
ATOM 949 O O . ARG A 1 123 ? 15.523 22.239 3.052 1.00 46.47 123 ARG A O 1
ATOM 956 N N . HIS A 1 124 ? 16.777 23.969 2.346 1.00 47.41 124 HIS A N 1
ATOM 957 C CA . HIS A 1 124 ? 15.817 24.527 1.383 1.00 47.41 124 HIS A CA 1
ATOM 958 C C . HIS A 1 124 ? 16.362 24.653 -0.046 1.00 47.41 124 HIS A C 1
ATOM 960 O O . HIS A 1 124 ? 15.690 25.201 -0.915 1.00 47.41 124 HIS A O 1
ATOM 966 N N . LEU A 1 125 ? 17.592 24.201 -0.312 1.00 46.34 125 LEU A N 1
ATOM 967 C CA . LEU A 1 125 ? 18.258 24.510 -1.584 1.00 46.34 125 LEU A CA 1
ATOM 968 C C . LEU A 1 125 ? 18.216 23.391 -2.631 1.00 46.34 125 LEU A C 1
ATOM 970 O O . LEU A 1 125 ? 18.353 23.699 -3.810 1.00 46.34 125 LEU A O 1
ATOM 974 N N . HIS A 1 126 ? 17.920 22.142 -2.255 1.00 48.53 126 HIS A N 1
ATOM 975 C CA . HIS A 1 126 ? 17.673 21.044 -3.204 1.00 48.53 126 HIS A CA 1
ATOM 976 C C . HIS A 1 126 ? 16.531 20.142 -2.700 1.00 48.53 126 HIS A C 1
ATOM 978 O O . HIS A 1 126 ? 16.724 18.966 -2.391 1.00 48.53 126 HIS A O 1
ATOM 984 N N . ASP A 1 127 ? 15.342 20.740 -2.567 1.00 54.81 127 ASP A N 1
ATOM 985 C CA . ASP A 1 127 ? 14.092 20.122 -2.095 1.00 54.81 127 ASP A CA 1
ATOM 986 C C . ASP A 1 127 ? 13.442 19.227 -3.170 1.00 54.81 127 ASP A C 1
ATOM 988 O O . ASP A 1 127 ? 12.262 19.363 -3.490 1.00 54.81 127 ASP A O 1
ATOM 992 N N . GLU A 1 128 ? 14.196 18.292 -3.754 1.00 66.88 128 GLU A N 1
ATOM 993 C CA . GLU A 1 128 ? 13.542 17.196 -4.469 1.00 66.88 128 GLU A CA 1
ATOM 994 C C . GLU A 1 128 ? 12.850 16.299 -3.441 1.00 66.88 128 GLU A C 1
ATOM 996 O O . GLU A 1 128 ? 13.494 15.582 -2.664 1.00 66.88 128 GLU A O 1
ATOM 1001 N N . ASP A 1 129 ? 11.519 16.388 -3.424 1.00 83.38 129 ASP A N 1
ATOM 1002 C CA . ASP A 1 129 ? 10.637 15.492 -2.683 1.00 83.38 129 ASP A CA 1
ATOM 1003 C C . ASP A 1 129 ? 11.026 14.033 -2.980 1.00 83.38 129 ASP A C 1
ATOM 1005 O O . ASP A 1 129 ? 11.356 13.673 -4.112 1.00 83.38 129 ASP A O 1
ATOM 1009 N N . ASP A 1 130 ? 10.992 13.180 -1.960 1.00 89.56 130 ASP A N 1
ATOM 1010 C CA . ASP A 1 130 ? 11.389 11.774 -2.039 1.00 89.56 130 ASP A CA 1
ATOM 1011 C C . ASP A 1 130 ? 10.635 11.012 -3.145 1.00 89.56 130 ASP A C 1
ATOM 1013 O O . ASP A 1 130 ? 11.199 10.114 -3.772 1.00 89.56 130 ASP A O 1
ATOM 1017 N N . CYS A 1 131 ? 9.407 11.429 -3.475 1.00 91.12 131 CYS A N 1
ATOM 1018 C CA . CYS A 1 131 ? 8.692 10.930 -4.651 1.00 91.12 131 CYS A CA 1
ATOM 1019 C C . CYS A 1 131 ? 9.427 11.193 -5.973 1.00 91.12 131 CYS A C 1
ATOM 1021 O O . CYS A 1 131 ? 9.499 10.294 -6.808 1.00 91.12 131 CYS A O 1
ATOM 1023 N N . HIS A 1 132 ? 9.975 12.393 -6.179 1.00 91.75 132 HIS A N 1
ATOM 1024 C CA . HIS A 1 132 ? 10.692 12.731 -7.412 1.00 91.75 132 HIS A CA 1
ATOM 1025 C C . HIS A 1 132 ? 11.948 11.874 -7.557 1.00 91.75 132 HIS A C 1
ATOM 1027 O O . HIS A 1 132 ? 12.202 11.350 -8.637 1.00 91.75 132 HIS A O 1
ATOM 1033 N N . LYS A 1 133 ? 12.668 11.615 -6.458 1.00 92.06 133 LYS A N 1
ATOM 1034 C CA . LYS A 1 133 ? 13.822 10.699 -6.470 1.00 92.06 133 LYS A CA 1
ATOM 1035 C C . LYS A 1 133 ? 13.432 9.297 -6.925 1.00 92.06 133 LYS A C 1
ATOM 1037 O O . LYS A 1 133 ? 14.120 8.714 -7.757 1.00 92.06 133 LYS A O 1
ATOM 1042 N N . VAL A 1 134 ? 12.314 8.766 -6.423 1.00 95.25 134 VAL A N 1
ATOM 1043 C CA . VAL A 1 134 ? 11.792 7.456 -6.847 1.00 95.25 134 VAL A CA 1
ATOM 1044 C C . VAL A 1 134 ? 11.398 7.460 -8.329 1.00 95.25 134 VAL A C 1
ATOM 1046 O O . VAL A 1 134 ? 11.651 6.481 -9.030 1.00 95.25 134 VAL A O 1
ATOM 1049 N N . ILE A 1 135 ? 10.827 8.556 -8.838 1.00 95.69 135 ILE A N 1
ATOM 1050 C CA . ILE A 1 135 ? 10.508 8.691 -10.267 1.00 95.69 135 ILE A CA 1
ATOM 1051 C C . ILE A 1 135 ? 11.784 8.738 -11.115 1.00 95.69 135 ILE A C 1
ATOM 1053 O O . ILE A 1 135 ? 11.873 8.017 -12.107 1.00 95.69 135 ILE A O 1
ATOM 1057 N N . HIS A 1 136 ? 12.787 9.527 -10.724 1.00 93.62 136 HIS A N 1
ATOM 1058 C CA . HIS A 1 136 ? 14.068 9.615 -11.431 1.00 93.62 136 HIS A CA 1
ATOM 1059 C C . HIS A 1 136 ? 14.808 8.278 -11.456 1.00 93.62 136 HIS A C 1
ATOM 1061 O O . HIS A 1 136 ? 15.322 7.878 -12.498 1.00 93.62 136 HIS A O 1
ATOM 1067 N N . MET A 1 137 ? 14.798 7.563 -10.336 1.00 95.19 137 MET A N 1
ATOM 1068 C CA . MET A 1 137 ? 15.333 6.213 -10.199 1.00 95.19 137 MET A CA 1
ATOM 1069 C C . MET A 1 137 ? 14.646 5.224 -11.149 1.00 95.19 137 MET A C 1
ATOM 1071 O O . MET A 1 137 ? 15.306 4.529 -11.924 1.00 95.19 137 MET A O 1
ATOM 1075 N N . TYR A 1 138 ? 13.308 5.207 -11.152 1.00 96.75 138 TYR A N 1
ATOM 1076 C CA . TYR A 1 138 ? 12.534 4.393 -12.087 1.00 96.75 138 TYR A CA 1
ATOM 1077 C C . TYR A 1 138 ? 12.851 4.748 -13.545 1.00 96.75 138 TYR A C 1
ATOM 1079 O O . TYR A 1 138 ? 13.067 3.860 -14.371 1.00 96.75 138 TYR A O 1
ATOM 1087 N N . HIS A 1 139 ? 12.911 6.040 -13.867 1.00 95.56 139 HIS A N 1
ATOM 1088 C CA . HIS A 1 139 ? 13.202 6.521 -15.212 1.00 95.56 139 HIS A CA 1
ATOM 1089 C C . HIS A 1 139 ? 14.610 6.134 -15.675 1.00 95.56 139 HIS A C 1
ATOM 1091 O O . HIS A 1 139 ? 14.772 5.681 -16.809 1.00 95.56 139 HIS A O 1
ATOM 1097 N N . ALA A 1 140 ? 15.619 6.251 -14.808 1.00 94.12 140 ALA A N 1
ATOM 1098 C CA . ALA A 1 140 ? 16.982 5.817 -15.096 1.00 94.12 140 ALA A CA 1
ATOM 1099 C C . ALA A 1 140 ? 17.021 4.315 -15.423 1.00 94.12 140 ALA A C 1
ATOM 1101 O O . ALA A 1 140 ? 17.517 3.931 -16.485 1.00 94.12 140 ALA A O 1
ATOM 1102 N N . ALA A 1 141 ? 16.402 3.477 -14.584 1.00 95.25 141 ALA A N 1
ATOM 1103 C CA . ALA A 1 141 ? 16.296 2.039 -14.830 1.00 95.25 141 ALA A CA 1
ATOM 1104 C C . ALA A 1 141 ? 15.541 1.725 -16.136 1.00 95.25 141 ALA A C 1
ATOM 1106 O O . ALA A 1 141 ? 15.979 0.891 -16.929 1.00 95.25 141 ALA A O 1
ATOM 1107 N N . SER A 1 142 ? 14.421 2.406 -16.390 1.00 94.00 142 SER A N 1
ATOM 1108 C CA . SER A 1 142 ? 13.596 2.212 -17.590 1.00 94.00 142 SER A CA 1
ATOM 1109 C C . SER A 1 142 ? 14.329 2.625 -18.873 1.00 94.00 142 SER A C 1
ATOM 1111 O O . SER A 1 142 ? 14.270 1.913 -19.874 1.00 94.00 142 SER A O 1
ATOM 1113 N N . THR A 1 143 ? 15.090 3.722 -18.828 1.00 93.81 143 THR A N 1
ATOM 1114 C CA 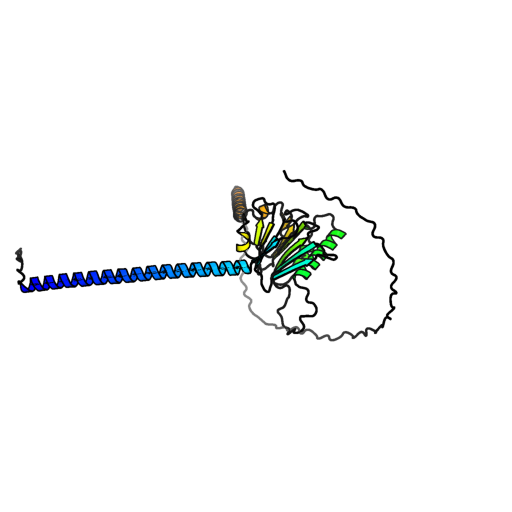. THR A 1 143 ? 15.894 4.226 -19.954 1.00 93.81 143 THR A CA 1
ATOM 1115 C C . THR A 1 143 ? 17.049 3.289 -20.287 1.00 93.81 143 THR A C 1
ATOM 1117 O O . THR A 1 143 ? 17.325 3.009 -21.452 1.00 93.81 143 THR A O 1
ATOM 1120 N N . VAL A 1 144 ? 17.741 2.765 -19.271 1.00 93.12 144 VAL A N 1
ATOM 1121 C CA . VAL A 1 144 ? 18.780 1.751 -19.494 1.00 93.12 144 VAL A CA 1
ATOM 1122 C C . VAL A 1 144 ? 18.153 0.499 -20.107 1.00 93.12 144 VAL A C 1
ATOM 1124 O O . VAL A 1 144 ? 18.672 -0.043 -21.078 1.00 93.12 144 VAL A O 1
ATOM 1127 N N . HIS A 1 145 ? 17.001 0.065 -19.601 1.00 91.69 145 HIS A N 1
ATOM 1128 C CA . HIS A 1 145 ? 16.318 -1.101 -20.142 1.00 91.69 145 HIS A CA 1
ATOM 1129 C C . HIS A 1 145 ? 15.919 -0.929 -21.613 1.00 91.69 145 HIS A C 1
ATOM 1131 O O . HIS A 1 145 ? 16.206 -1.809 -22.420 1.00 91.69 145 HIS A O 1
ATOM 1137 N N . SER A 1 146 ? 15.309 0.201 -21.984 1.00 88.75 146 SER A N 1
ATOM 1138 C CA . SER A 1 146 ? 14.860 0.442 -23.362 1.00 88.75 146 SER A CA 1
ATOM 1139 C C . SER A 1 146 ? 16.007 0.481 -24.376 1.00 88.75 146 SER A C 1
ATOM 1141 O O . SER A 1 146 ? 15.805 0.123 -25.534 1.00 88.75 146 SER A O 1
ATOM 1143 N N . ASN A 1 147 ? 17.213 0.861 -23.946 1.00 88.94 147 ASN A N 1
ATOM 1144 C CA . ASN A 1 147 ? 18.390 0.928 -24.811 1.00 88.94 147 ASN A CA 1
ATOM 1145 C C . ASN A 1 147 ? 19.083 -0.426 -25.030 1.00 88.94 147 ASN A C 1
ATOM 1147 O O . ASN A 1 147 ? 19.749 -0.602 -26.050 1.00 88.94 147 ASN A O 1
ATOM 1151 N N . PHE A 1 148 ? 18.970 -1.366 -24.085 1.00 83.12 148 PHE A N 1
ATOM 1152 C CA . PHE A 1 148 ? 19.819 -2.566 -24.067 1.00 83.12 148 PHE A CA 1
ATOM 1153 C C . PHE A 1 148 ? 19.068 -3.900 -23.999 1.00 83.12 148 PHE A C 1
ATOM 1155 O O . PHE A 1 148 ? 19.664 -4.934 -24.303 1.00 83.12 148 PHE A O 1
ATOM 1162 N N . ALA A 1 149 ? 17.798 -3.922 -23.594 1.00 74.94 149 ALA A N 1
ATOM 1163 C CA . ALA A 1 149 ? 17.111 -5.167 -23.276 1.00 74.94 149 ALA A CA 1
ATOM 1164 C C . ALA A 1 149 ? 16.157 -5.636 -24.383 1.00 74.94 149 ALA A C 1
ATOM 1166 O O . ALA A 1 149 ? 15.407 -4.862 -24.972 1.00 74.94 149 ALA A O 1
ATOM 1167 N N . THR A 1 150 ? 16.158 -6.949 -24.613 1.00 70.75 150 THR A N 1
ATOM 1168 C CA . THR A 1 150 ? 15.136 -7.659 -25.405 1.00 70.75 150 THR A CA 1
ATOM 1169 C C . THR A 1 150 ? 14.086 -8.341 -24.522 1.00 70.75 150 THR A C 1
ATOM 1171 O O . THR A 1 150 ? 13.081 -8.841 -25.023 1.00 70.75 150 THR A O 1
ATOM 1174 N N . GLU A 1 151 ? 14.323 -8.362 -23.210 1.00 83.38 151 GLU A N 1
ATOM 1175 C CA . GLU A 1 151 ? 13.511 -9.048 -22.207 1.00 83.38 151 GLU A CA 1
ATOM 1176 C C . GLU A 1 151 ? 12.508 -8.096 -21.543 1.00 83.38 151 GLU A C 1
ATOM 1178 O O . GLU A 1 151 ? 12.582 -6.881 -21.696 1.00 83.38 151 GLU A O 1
ATOM 1183 N N . ASP A 1 152 ? 11.553 -8.645 -20.793 1.00 89.88 152 ASP A N 1
ATOM 1184 C CA . ASP A 1 152 ? 10.566 -7.863 -20.046 1.00 89.88 152 ASP A CA 1
ATOM 1185 C C . ASP A 1 152 ? 11.234 -7.125 -18.869 1.00 89.88 152 ASP A C 1
ATOM 1187 O O . ASP A 1 152 ? 11.983 -7.724 -18.096 1.00 89.88 152 ASP A O 1
ATOM 1191 N N . PHE A 1 153 ? 10.936 -5.835 -18.681 1.00 93.50 153 PHE A N 1
ATOM 1192 C CA . PHE A 1 153 ? 11.463 -5.033 -17.568 1.00 93.50 153 PHE A CA 1
ATOM 1193 C C . PHE A 1 153 ? 11.203 -5.660 -16.199 1.00 93.50 153 PHE A C 1
ATOM 1195 O O . PHE A 1 153 ? 12.034 -5.526 -15.301 1.00 93.50 153 PHE A O 1
ATOM 1202 N N . SER A 1 154 ? 10.082 -6.370 -16.043 1.00 92.50 154 SER A N 1
ATOM 1203 C CA . SER A 1 154 ? 9.770 -7.100 -14.810 1.00 92.50 154 SER A CA 1
ATOM 1204 C C . SER A 1 154 ? 10.805 -8.162 -14.452 1.00 92.50 154 SER A C 1
ATOM 1206 O O . SER A 1 154 ? 10.960 -8.481 -13.279 1.00 92.50 154 SER A O 1
ATOM 1208 N N . GLN A 1 155 ? 11.550 -8.686 -15.424 1.00 90.81 155 GLN A N 1
ATOM 1209 C CA . GLN A 1 155 ? 12.619 -9.660 -15.199 1.00 90.81 155 GLN A CA 1
ATOM 1210 C C . GLN A 1 155 ? 14.007 -9.015 -15.099 1.00 90.81 155 GLN A C 1
ATOM 1212 O O . GLN A 1 155 ? 14.985 -9.697 -14.800 1.00 90.81 155 GLN A O 1
ATOM 1217 N N . SER A 1 156 ? 14.108 -7.700 -15.306 1.00 91.94 156 SER A N 1
ATOM 1218 C CA . SER A 1 156 ? 15.376 -6.987 -15.192 1.00 91.94 156 SER A CA 1
ATOM 1219 C C . SER A 1 156 ? 15.799 -6.799 -13.731 1.00 91.94 156 SER A C 1
ATOM 1221 O O . SER A 1 156 ? 14.972 -6.611 -12.840 1.00 91.94 156 SER A O 1
ATOM 1223 N N . GLN A 1 157 ? 17.111 -6.778 -13.487 1.00 92.69 157 GLN A N 1
ATOM 1224 C CA . GLN A 1 157 ? 17.678 -6.464 -12.167 1.00 92.69 157 GLN A CA 1
ATOM 1225 C C . GLN A 1 157 ? 17.885 -4.961 -11.935 1.00 92.69 157 GLN A C 1
ATOM 1227 O O . GLN A 1 157 ? 18.319 -4.562 -10.859 1.00 92.69 157 GLN A O 1
ATOM 1232 N N . LEU A 1 158 ? 17.567 -4.116 -12.921 1.00 94.75 158 LEU A N 1
ATOM 1233 C CA . LEU A 1 158 ? 17.870 -2.683 -12.878 1.00 94.75 158 LEU A CA 1
ATOM 1234 C C . LEU A 1 158 ? 17.150 -1.998 -11.715 1.00 94.75 158 LEU A C 1
ATOM 1236 O O . LEU A 1 158 ? 17.785 -1.340 -10.902 1.00 94.75 158 LEU A O 1
ATOM 1240 N N . MET A 1 159 ? 15.842 -2.227 -11.574 1.00 95.12 159 MET A N 1
ATOM 1241 C CA . MET A 1 159 ? 15.086 -1.647 -10.462 1.00 95.12 159 MET A CA 1
ATOM 1242 C C . MET A 1 159 ? 15.500 -2.236 -9.106 1.00 95.12 159 MET A C 1
ATOM 1244 O O . MET A 1 159 ? 15.463 -1.535 -8.102 1.00 95.12 159 MET A O 1
ATOM 1248 N N . ALA A 1 160 ? 15.905 -3.509 -9.058 1.00 95.00 160 ALA A N 1
ATOM 1249 C CA . ALA A 1 160 ? 16.390 -4.121 -7.822 1.00 95.00 160 ALA A CA 1
ATOM 1250 C C . ALA A 1 160 ? 17.671 -3.432 -7.332 1.00 95.00 160 ALA A C 1
ATOM 1252 O O . ALA A 1 160 ? 17.735 -3.029 -6.175 1.00 95.00 160 ALA A O 1
ATOM 1253 N N . HIS A 1 161 ? 18.628 -3.211 -8.236 1.00 95.12 161 HIS A N 1
ATOM 1254 C CA . HIS A 1 161 ? 19.869 -2.495 -7.946 1.00 95.12 161 HIS A CA 1
ATOM 1255 C C . HIS A 1 161 ? 19.616 -1.064 -7.448 1.00 95.12 161 HIS A C 1
ATOM 1257 O O . HIS A 1 161 ? 20.227 -0.616 -6.481 1.00 95.12 161 HIS A O 1
ATOM 1263 N N . GLU A 1 162 ? 18.680 -0.351 -8.074 1.00 94.75 162 GLU A N 1
ATOM 1264 C CA . GLU A 1 162 ? 18.291 0.987 -7.630 1.00 94.75 162 GLU A CA 1
ATOM 1265 C C . GLU A 1 162 ? 17.668 0.992 -6.218 1.00 94.75 162 GLU A C 1
ATOM 1267 O O . GLU A 1 162 ? 18.002 1.834 -5.383 1.00 94.75 162 GLU A O 1
ATOM 1272 N N . VAL A 1 163 ? 16.791 0.024 -5.916 1.00 94.81 163 VAL A N 1
ATOM 1273 C CA . VAL A 1 163 ? 16.143 -0.096 -4.597 1.00 94.81 163 VAL A CA 1
ATOM 1274 C C . VAL A 1 163 ? 17.130 -0.498 -3.501 1.00 94.81 163 VAL A C 1
ATOM 1276 O O . VAL A 1 163 ? 16.995 -0.031 -2.372 1.00 94.81 163 VAL A O 1
ATOM 1279 N N . GLU A 1 164 ? 18.140 -1.314 -3.808 1.00 93.25 164 GLU A N 1
ATOM 1280 C CA . GLU A 1 164 ? 19.217 -1.659 -2.866 1.00 93.25 164 GLU A CA 1
ATOM 1281 C C . GLU A 1 164 ? 20.016 -0.430 -2.405 1.00 93.25 164 GLU A C 1
ATOM 1283 O O . GLU A 1 164 ? 20.501 -0.395 -1.272 1.00 93.25 164 GLU A O 1
ATOM 1288 N N . GLY A 1 165 ? 20.114 0.597 -3.256 1.00 90.88 165 GLY A N 1
ATOM 1289 C CA . GLY A 1 165 ? 20.740 1.877 -2.925 1.00 90.88 165 GLY A CA 1
ATOM 1290 C C . GLY A 1 165 ? 19.916 2.756 -1.977 1.00 90.88 165 GLY A C 1
ATOM 1291 O O . GLY A 1 165 ? 20.424 3.761 -1.476 1.00 90.88 165 GLY A O 1
ATOM 1292 N N . ILE A 1 166 ? 18.655 2.403 -1.707 1.00 91.75 166 ILE A N 1
ATOM 1293 C CA . ILE A 1 166 ? 17.800 3.148 -0.788 1.00 91.75 166 ILE A CA 1
ATOM 1294 C C . ILE A 1 166 ? 18.090 2.734 0.655 1.00 91.75 166 ILE A C 1
ATOM 1296 O O . ILE A 1 166 ? 17.976 1.570 1.041 1.00 91.75 166 ILE A O 1
ATOM 1300 N N . HIS A 1 167 ? 18.382 3.722 1.497 1.00 89.81 167 HIS A N 1
ATOM 1301 C CA . HIS A 1 167 ? 18.570 3.524 2.928 1.00 89.81 167 HIS A CA 1
ATOM 1302 C C . HIS A 1 167 ? 17.443 4.166 3.730 1.00 89.81 167 HIS A C 1
ATOM 1304 O O . HIS A 1 167 ? 17.008 5.276 3.438 1.00 89.81 167 HIS A O 1
ATOM 1310 N N . GLY A 1 168 ? 17.013 3.467 4.781 1.00 90.94 168 GLY A N 1
ATOM 1311 C CA . GLY A 1 168 ? 15.987 3.942 5.699 1.00 90.94 168 GLY A CA 1
ATOM 1312 C C . GLY A 1 168 ? 14.633 3.244 5.537 1.00 90.94 168 GLY A C 1
ATOM 1313 O O . GLY A 1 168 ? 14.488 2.299 4.763 1.00 90.94 168 GLY A O 1
ATOM 1314 N N . PRO A 1 169 ? 13.642 3.652 6.343 1.00 95.00 169 PRO A N 1
ATOM 1315 C CA . PRO A 1 169 ? 12.270 3.162 6.248 1.00 95.00 169 PRO A CA 1
ATOM 1316 C C . PRO A 1 169 ? 11.573 3.741 5.009 1.00 95.00 169 PRO A C 1
ATOM 1318 O O . PRO A 1 169 ? 11.509 4.960 4.851 1.00 95.00 169 PRO A O 1
ATOM 1321 N N . PHE A 1 170 ? 11.009 2.882 4.162 1.00 96.38 170 PHE A N 1
ATOM 1322 C CA . PHE A 1 170 ? 10.279 3.296 2.970 1.00 96.38 170 PHE A CA 1
ATOM 1323 C C . PHE A 1 170 ? 9.220 2.281 2.532 1.00 96.38 170 PHE A C 1
ATOM 1325 O O . PHE A 1 170 ? 9.369 1.069 2.666 1.00 96.38 170 PHE A O 1
ATOM 1332 N N . ALA A 1 171 ? 8.163 2.796 1.925 1.00 97.62 171 ALA A N 1
ATOM 1333 C CA . ALA A 1 171 ? 7.228 2.062 1.097 1.00 97.62 171 ALA A CA 1
ATOM 1334 C C . ALA A 1 171 ? 6.826 2.977 -0.057 1.00 97.62 171 ALA A C 1
ATOM 1336 O O . ALA A 1 171 ? 6.374 4.099 0.173 1.00 97.62 171 ALA A O 1
ATOM 1337 N N . PHE A 1 172 ? 6.988 2.524 -1.294 1.00 97.38 172 PHE A N 1
ATOM 1338 C CA . PHE A 1 172 ? 6.654 3.342 -2.453 1.00 97.38 172 PHE A CA 1
ATOM 1339 C C . PHE A 1 172 ? 5.966 2.535 -3.533 1.00 97.38 172 PHE A C 1
ATOM 1341 O O . PHE A 1 172 ? 6.080 1.308 -3.598 1.00 97.38 172 PHE A O 1
ATOM 1348 N N . ILE A 1 173 ? 5.255 3.255 -4.394 1.00 97.12 173 ILE A N 1
ATOM 1349 C CA . ILE A 1 173 ? 4.638 2.682 -5.576 1.00 97.12 173 ILE A CA 1
ATOM 1350 C C . ILE A 1 173 ? 4.765 3.656 -6.731 1.00 97.12 173 ILE A C 1
ATOM 1352 O O . ILE A 1 173 ? 4.405 4.820 -6.594 1.00 97.12 173 ILE A O 1
ATOM 1356 N N . VAL A 1 174 ? 5.239 3.165 -7.866 1.00 96.38 174 VAL A N 1
ATOM 1357 C CA . VAL A 1 174 ? 5.318 3.877 -9.135 1.00 96.38 174 VAL A CA 1
ATOM 1358 C C . VAL A 1 174 ? 4.303 3.276 -10.091 1.00 96.38 174 VAL A C 1
ATOM 1360 O O . VAL A 1 174 ? 4.167 2.054 -10.189 1.00 96.38 174 VAL A O 1
ATOM 1363 N N . TYR A 1 175 ? 3.615 4.143 -10.818 1.00 95.50 175 TYR A N 1
ATOM 1364 C CA . TYR A 1 175 ? 2.791 3.783 -11.951 1.00 95.50 175 TYR A CA 1
ATOM 1365 C C . TYR A 1 175 ? 3.250 4.537 -13.186 1.00 95.50 175 TYR A C 1
ATOM 1367 O O . TYR A 1 175 ? 3.217 5.764 -13.227 1.00 95.50 175 TYR A O 1
ATOM 1375 N N . ASP A 1 176 ? 3.634 3.778 -14.200 1.00 94.56 176 ASP A N 1
ATOM 1376 C CA . ASP A 1 176 ? 3.951 4.299 -15.518 1.00 94.56 176 ASP A CA 1
ATOM 1377 C C . ASP A 1 176 ? 2.732 4.130 -16.426 1.00 94.56 176 ASP A C 1
ATOM 1379 O O . ASP A 1 176 ? 2.312 3.009 -16.737 1.00 94.56 176 ASP A O 1
ATOM 1383 N N . ARG A 1 177 ? 2.149 5.251 -16.855 1.00 92.62 177 ARG A N 1
ATOM 1384 C CA . ARG A 1 177 ? 0.974 5.277 -17.731 1.00 92.62 177 ARG A CA 1
ATOM 1385 C C . ARG A 1 177 ? 1.276 4.793 -19.148 1.00 92.62 177 ARG A C 1
ATOM 1387 O O . ARG A 1 177 ? 0.378 4.222 -19.771 1.00 92.62 177 ARG A O 1
ATOM 1394 N N . HIS A 1 178 ? 2.477 5.033 -19.665 1.00 91.31 178 HIS A N 1
ATOM 1395 C CA . HIS A 1 178 ? 2.853 4.668 -21.031 1.00 91.31 178 HIS A CA 1
ATOM 1396 C C . HIS A 1 178 ? 2.968 3.155 -21.171 1.00 91.31 178 HIS A C 1
ATOM 1398 O O . HIS A 1 178 ? 2.374 2.566 -22.075 1.00 91.31 178 HIS A O 1
ATOM 1404 N N . TRP A 1 179 ? 3.646 2.515 -20.220 1.00 91.88 179 TRP A N 1
ATOM 1405 C CA . TRP A 1 179 ? 3.806 1.061 -20.191 1.00 91.88 179 TRP A CA 1
ATOM 1406 C C . TRP A 1 179 ? 2.687 0.341 -19.437 1.00 91.88 179 TRP A C 1
ATOM 1408 O O . TRP A 1 179 ? 2.635 -0.891 -19.453 1.00 91.88 179 TRP A O 1
ATOM 1418 N N . ARG A 1 180 ? 1.787 1.091 -18.781 1.00 91.88 180 ARG A N 1
ATOM 1419 C CA . ARG A 1 180 ? 0.780 0.571 -17.838 1.00 91.88 180 ARG A CA 1
ATOM 1420 C C . ARG A 1 180 ? 1.429 -0.378 -16.827 1.00 91.88 180 ARG A C 1
ATOM 1422 O O . ARG A 1 180 ? 0.950 -1.492 -16.613 1.00 91.88 180 ARG A O 1
ATOM 1429 N N . ARG A 1 181 ? 2.562 0.053 -16.273 1.00 92.75 181 ARG A N 1
ATOM 1430 C CA . ARG A 1 181 ? 3.432 -0.749 -15.410 1.00 92.75 181 ARG A CA 1
ATOM 1431 C C . ARG A 1 181 ? 3.336 -0.265 -13.973 1.00 92.75 181 ARG A C 1
ATOM 1433 O O . ARG A 1 181 ? 3.265 0.935 -13.732 1.00 92.75 181 ARG A O 1
ATOM 1440 N N . ILE A 1 182 ? 3.368 -1.197 -13.030 1.00 94.44 182 ILE A N 1
ATOM 1441 C CA . ILE A 1 182 ? 3.424 -0.914 -11.598 1.00 94.44 182 ILE A CA 1
ATOM 1442 C C . ILE A 1 182 ? 4.767 -1.391 -11.061 1.00 94.44 182 ILE A C 1
ATOM 1444 O O . ILE A 1 182 ? 5.172 -2.523 -11.329 1.00 94.44 182 ILE A O 1
ATOM 1448 N N . VAL A 1 183 ? 5.417 -0.556 -10.261 1.00 96.38 183 VAL A N 1
ATOM 1449 C CA . VAL A 1 183 ? 6.545 -0.950 -9.416 1.00 96.38 183 VAL A CA 1
ATOM 1450 C C . VAL A 1 183 ? 6.172 -0.643 -7.978 1.00 96.38 183 VAL A C 1
ATOM 1452 O O . VAL A 1 183 ? 5.831 0.492 -7.681 1.00 96.38 183 VAL A O 1
ATOM 1455 N N . ALA A 1 184 ? 6.222 -1.620 -7.082 1.00 97.12 184 ALA A N 1
ATOM 1456 C CA . ALA A 1 184 ? 5.986 -1.405 -5.657 1.00 97.12 184 ALA A CA 1
ATOM 1457 C C . ALA A 1 184 ? 7.161 -1.954 -4.860 1.00 97.12 184 ALA A C 1
ATOM 1459 O O . ALA A 1 184 ? 7.616 -3.062 -5.139 1.00 97.12 184 ALA A O 1
ATOM 1460 N N . ALA A 1 185 ? 7.627 -1.216 -3.859 1.00 97.81 185 ALA A N 1
ATOM 1461 C CA . ALA A 1 185 ? 8.694 -1.689 -2.993 1.00 97.81 185 ALA A CA 1
ATOM 1462 C C . ALA A 1 185 ? 8.457 -1.318 -1.533 1.00 97.81 185 ALA A C 1
ATOM 1464 O O . ALA A 1 185 ? 7.789 -0.327 -1.220 1.00 97.81 185 ALA A O 1
ATOM 1465 N N . ARG A 1 186 ? 9.029 -2.124 -0.639 1.00 97.88 186 ARG A N 1
ATOM 1466 C CA . ARG A 1 186 ? 8.976 -1.922 0.809 1.00 97.88 186 ARG A CA 1
ATOM 1467 C C . ARG A 1 186 ? 10.335 -2.187 1.432 1.00 97.88 186 ARG A C 1
ATOM 1469 O O . ARG A 1 186 ? 11.043 -3.100 1.012 1.00 97.88 186 ARG A O 1
ATOM 1476 N N . ASP A 1 187 ? 10.652 -1.432 2.475 1.00 96.94 187 ASP A N 1
ATOM 1477 C CA . ASP A 1 187 ? 11.915 -1.540 3.182 1.00 96.94 187 ASP A CA 1
ATOM 1478 C C . ASP A 1 187 ? 12.173 -2.952 3.750 1.00 96.94 187 ASP A C 1
ATOM 1480 O O . ASP A 1 187 ? 11.223 -3.662 4.118 1.00 96.94 187 ASP A O 1
ATOM 1484 N N . PRO A 1 188 ? 13.449 -3.374 3.848 1.00 96.12 188 PRO A N 1
ATOM 1485 C CA . PRO A 1 188 ? 13.829 -4.695 4.357 1.00 96.12 188 PRO A CA 1
ATOM 1486 C C . PRO A 1 188 ? 13.341 -4.998 5.779 1.00 96.12 188 PRO A C 1
ATOM 1488 O O . PRO A 1 188 ? 12.991 -6.140 6.084 1.00 96.12 188 PRO A O 1
ATOM 1491 N N . ASP A 1 189 ? 13.269 -3.984 6.645 1.00 95.56 189 ASP A N 1
ATOM 1492 C CA . ASP A 1 189 ? 12.817 -4.141 8.032 1.00 95.56 189 ASP A CA 1
ATOM 1493 C C . ASP A 1 189 ? 11.276 -4.219 8.132 1.00 95.56 189 ASP A C 1
ATOM 1495 O O . ASP A 1 189 ? 10.711 -4.738 9.110 1.00 95.56 189 ASP A O 1
ATOM 1499 N N . GLY A 1 190 ? 10.578 -3.737 7.101 1.00 95.25 190 GLY A N 1
ATOM 1500 C CA . GLY A 1 190 ? 9.135 -3.537 7.059 1.00 95.25 190 GLY A CA 1
ATOM 1501 C C . GLY A 1 190 ? 8.649 -2.452 8.019 1.00 95.25 190 GLY A C 1
ATOM 1502 O O . GLY A 1 190 ? 7.549 -2.592 8.561 1.00 95.25 190 GLY A O 1
ATOM 1503 N N . LYS A 1 191 ? 9.465 -1.425 8.275 1.00 95.88 191 LYS A N 1
ATOM 1504 C CA . LYS A 1 191 ? 9.147 -0.291 9.155 1.00 95.88 191 LYS A CA 1
ATOM 1505 C C . LYS A 1 191 ? 7.974 0.522 8.625 1.00 95.88 191 LYS A C 1
ATOM 1507 O O . LYS A 1 191 ? 7.107 0.886 9.417 1.00 95.88 191 LYS A O 1
ATOM 1512 N N . GLU A 1 192 ? 7.918 0.782 7.320 1.00 96.25 192 GLU A N 1
ATOM 1513 C CA . GLU A 1 192 ? 6.738 1.409 6.727 1.00 96.25 192 GLU A CA 1
ATOM 1514 C C . GLU A 1 192 ? 5.717 0.340 6.326 1.00 96.25 192 GLU A C 1
ATOM 1516 O O . GLU A 1 192 ? 6.078 -0.673 5.719 1.00 96.25 192 GLU A O 1
ATOM 1521 N N . PRO A 1 193 ? 4.431 0.510 6.675 1.00 96.06 193 PRO A N 1
ATOM 1522 C CA . PRO A 1 193 ? 3.399 -0.445 6.314 1.00 96.06 193 PRO A CA 1
ATOM 1523 C C . PRO A 1 193 ? 3.017 -0.303 4.839 1.00 96.06 193 PRO A C 1
ATOM 1525 O O . PRO A 1 193 ? 2.765 0.796 4.342 1.00 96.06 193 PRO A O 1
ATOM 1528 N N . LEU A 1 194 ? 2.898 -1.442 4.163 1.00 96.25 194 LEU A N 1
ATOM 1529 C CA . LEU A 1 194 ? 2.308 -1.536 2.837 1.00 96.25 194 LEU A CA 1
ATOM 1530 C C . LEU A 1 194 ? 1.483 -2.817 2.762 1.00 96.25 194 LEU A C 1
ATOM 1532 O O . LEU A 1 194 ? 1.929 -3.896 3.154 1.00 96.25 194 LEU A O 1
ATOM 1536 N N . PHE A 1 195 ? 0.266 -2.682 2.269 1.00 94.88 195 PHE A N 1
ATOM 1537 C CA . PHE A 1 195 ? -0.694 -3.746 2.056 1.00 94.88 195 PHE A CA 1
ATOM 1538 C C . PHE A 1 195 ? -1.124 -3.728 0.602 1.00 94.88 195 PHE A C 1
ATOM 1540 O O . PHE A 1 195 ? -1.120 -2.686 -0.056 1.00 94.88 195 PHE A O 1
ATOM 1547 N N . TRP A 1 196 ? -1.535 -4.887 0.118 1.00 92.62 196 TRP A N 1
ATOM 1548 C CA . TRP A 1 196 ? -2.081 -5.028 -1.218 1.00 92.62 196 TRP A CA 1
ATOM 1549 C C . TRP A 1 196 ? -3.168 -6.087 -1.274 1.00 92.62 196 TRP A C 1
ATOM 1551 O O . TRP A 1 196 ? -3.309 -6.944 -0.392 1.00 92.62 196 TRP A O 1
ATOM 1561 N N . THR A 1 197 ? -3.971 -6.002 -2.320 1.00 89.81 197 THR A N 1
ATOM 1562 C CA . THR A 1 197 ? -5.036 -6.949 -2.610 1.00 89.81 197 THR A CA 1
ATOM 1563 C C . THR A 1 197 ? -5.393 -6.877 -4.086 1.00 89.81 197 THR A C 1
ATOM 1565 O O . THR A 1 197 ? -5.165 -5.862 -4.741 1.00 89.81 197 THR A O 1
ATOM 1568 N N . ALA A 1 198 ? -5.966 -7.951 -4.607 1.00 87.31 198 ALA A N 1
ATOM 1569 C CA . ALA A 1 198 ? -6.522 -7.992 -5.943 1.00 87.31 198 ALA A CA 1
ATOM 1570 C C . ALA A 1 198 ? -8.046 -7.877 -5.856 1.00 87.31 198 ALA A C 1
ATOM 1572 O O . ALA A 1 198 ? -8.655 -8.314 -4.873 1.00 87.31 198 ALA A O 1
ATOM 1573 N N . SER A 1 199 ? -8.664 -7.324 -6.898 1.00 84.94 199 SER A N 1
ATOM 1574 C CA . SER A 1 199 ? -10.118 -7.380 -7.047 1.00 84.94 199 SER A CA 1
ATOM 1575 C C . SER A 1 199 ? -10.619 -8.828 -7.070 1.00 84.94 199 SER A C 1
ATOM 1577 O O . SER A 1 199 ? -9.902 -9.757 -7.455 1.00 84.94 199 SER A O 1
ATOM 1579 N N . ALA A 1 200 ? -11.901 -9.012 -6.750 1.00 81.50 200 ALA A N 1
ATOM 1580 C CA . ALA A 1 200 ? -12.590 -10.299 -6.872 1.00 81.50 200 ALA A CA 1
ATOM 1581 C C . ALA A 1 200 ? -12.690 -10.823 -8.325 1.00 81.50 200 ALA A C 1
ATOM 1583 O O . ALA A 1 200 ? -13.134 -11.946 -8.558 1.00 81.50 200 ALA A O 1
ATOM 1584 N N . SER A 1 201 ? -12.291 -10.039 -9.322 1.00 81.44 201 SER A N 1
ATOM 1585 C CA . SER A 1 201 ? -12.127 -10.459 -10.719 1.00 81.44 201 SER A CA 1
ATOM 1586 C C . SER A 1 201 ? -10.667 -10.769 -11.073 1.00 81.44 201 SER A C 1
ATOM 1588 O O . SER A 1 201 ? -10.415 -11.429 -12.076 1.00 81.44 201 SER A O 1
ATOM 1590 N N . GLY A 1 202 ? -9.703 -10.346 -10.247 1.00 79.62 202 GLY A N 1
ATOM 1591 C CA . GLY A 1 202 ? -8.266 -10.450 -10.525 1.00 79.62 202 GLY A CA 1
ATOM 1592 C C . GLY A 1 202 ? -7.761 -9.458 -11.579 1.00 79.62 202 GLY A C 1
ATOM 1593 O O . GLY A 1 202 ? -6.638 -9.592 -12.052 1.00 79.62 202 GLY A O 1
ATOM 1594 N N . ASP A 1 203 ? -8.588 -8.480 -11.950 1.00 80.31 203 ASP A N 1
ATOM 1595 C CA . ASP A 1 203 ? -8.350 -7.480 -12.998 1.00 80.31 203 ASP A CA 1
ATOM 1596 C C . ASP A 1 203 ? -7.900 -6.117 -12.453 1.00 80.31 203 ASP A C 1
ATOM 1598 O O . ASP A 1 203 ? -7.811 -5.157 -13.215 1.00 80.31 203 ASP A O 1
ATOM 1602 N N . ARG A 1 204 ? -7.686 -5.996 -11.140 1.00 84.12 204 ARG A N 1
ATOM 1603 C CA . ARG A 1 204 ? -7.168 -4.784 -10.495 1.00 84.12 204 ARG A CA 1
ATOM 1604 C C . ARG A 1 204 ? -6.287 -5.164 -9.326 1.00 84.12 204 ARG A C 1
ATOM 1606 O O . ARG A 1 204 ? -6.590 -6.123 -8.611 1.00 84.12 204 ARG A O 1
ATOM 1613 N N . LEU A 1 205 ? -5.247 -4.369 -9.109 1.00 87.25 205 LEU A N 1
ATOM 1614 C CA . LEU A 1 205 ? -4.387 -4.448 -7.940 1.00 87.25 205 LEU A CA 1
ATOM 1615 C C . LEU A 1 205 ? -4.544 -3.154 -7.139 1.00 87.25 205 LEU A C 1
ATOM 1617 O O . LEU A 1 205 ? -4.409 -2.052 -7.669 1.00 87.25 205 LEU A O 1
ATOM 1621 N N . PHE A 1 206 ? -4.862 -3.293 -5.860 1.00 89.94 206 PHE A N 1
ATOM 1622 C CA . PHE A 1 206 ? -5.014 -2.179 -4.939 1.00 89.94 206 PHE A CA 1
ATOM 1623 C C . PHE A 1 206 ? -3.905 -2.231 -3.910 1.00 89.94 206 PHE A C 1
ATOM 1625 O O . PHE A 1 206 ? -3.590 -3.300 -3.385 1.00 89.94 206 PHE A O 1
ATOM 1632 N N . PHE A 1 207 ? -3.369 -1.063 -3.584 1.00 93.50 207 PHE A N 1
ATOM 1633 C CA . PHE A 1 207 ? -2.381 -0.908 -2.533 1.00 93.50 207 PHE A CA 1
ATOM 1634 C C . PHE A 1 207 ? -2.875 0.063 -1.475 1.00 93.50 207 PHE A C 1
ATOM 1636 O O . PHE A 1 207 ? -3.630 0.993 -1.769 1.00 93.50 207 PHE A O 1
ATOM 1643 N N . ALA A 1 208 ? -2.425 -0.134 -0.243 1.00 93.94 208 ALA A N 1
ATOM 1644 C CA . ALA A 1 208 ? -2.661 0.827 0.813 1.00 93.94 208 ALA A CA 1
ATOM 1645 C C . ALA A 1 208 ? -1.589 0.788 1.890 1.00 93.94 208 ALA A C 1
ATOM 1647 O O . ALA A 1 208 ? -0.971 -0.243 2.127 1.00 93.94 208 ALA A O 1
ATOM 1648 N N . THR A 1 209 ? -1.414 1.898 2.598 1.00 93.12 209 THR A N 1
ATOM 1649 C CA . THR A 1 209 ? -0.550 1.932 3.792 1.00 93.12 209 THR A CA 1
ATOM 1650 C C . THR A 1 209 ? -1.282 1.563 5.077 1.00 93.12 209 THR A C 1
ATOM 1652 O O . THR A 1 209 ? -0.662 1.409 6.126 1.00 93.12 209 THR A O 1
ATOM 1655 N N . ASP A 1 210 ? -2.594 1.358 4.988 1.00 92.00 210 ASP A N 1
ATOM 1656 C CA . ASP A 1 210 ? -3.427 0.830 6.054 1.00 92.00 210 ASP A CA 1
ATOM 1657 C C . ASP A 1 210 ? -4.293 -0.305 5.508 1.00 92.00 210 ASP A C 1
ATOM 1659 O O . ASP A 1 210 ? -4.872 -0.214 4.424 1.00 92.00 210 ASP A O 1
ATOM 1663 N N . LYS A 1 211 ? -4.395 -1.381 6.282 1.00 91.19 211 LYS A N 1
ATOM 1664 C CA . LYS A 1 211 ? -5.245 -2.519 5.972 1.00 91.19 211 LYS A CA 1
ATOM 1665 C C . LYS A 1 211 ? -6.715 -2.097 5.893 1.00 91.19 211 LYS A C 1
ATOM 1667 O O . LYS A 1 211 ? -7.404 -2.558 4.986 1.00 91.19 211 LYS A O 1
ATOM 1672 N N . ALA A 1 212 ? -7.169 -1.225 6.806 1.00 88.69 212 ALA A N 1
ATOM 1673 C CA . ALA A 1 212 ? -8.552 -0.735 6.894 1.00 88.69 212 ALA A CA 1
ATOM 1674 C C . ALA A 1 212 ? -9.030 -0.102 5.570 1.00 88.69 212 ALA A C 1
ATOM 1676 O O . ALA A 1 212 ? -10.159 -0.318 5.133 1.00 88.69 212 ALA A O 1
ATOM 1677 N N . ALA A 1 213 ? -8.120 0.565 4.860 1.00 87.69 213 ALA A N 1
ATOM 1678 C CA . ALA A 1 213 ? -8.400 1.244 3.602 1.00 87.69 213 ALA A CA 1
ATOM 1679 C C . ALA A 1 213 ? -8.667 0.312 2.400 1.00 87.69 213 ALA A C 1
ATOM 1681 O O . ALA A 1 213 ? -9.117 0.787 1.355 1.00 87.69 213 ALA A O 1
ATOM 1682 N N . LEU A 1 214 ? -8.384 -0.993 2.514 1.00 85.50 214 LEU A N 1
ATOM 1683 C CA . LEU A 1 214 ? -8.591 -1.972 1.437 1.00 85.50 214 LEU A CA 1
ATOM 1684 C C . LEU A 1 214 ? -9.898 -2.768 1.570 1.00 85.50 214 LEU A C 1
ATOM 1686 O O . LEU A 1 214 ? -10.326 -3.374 0.590 1.00 85.50 214 LEU A O 1
ATOM 1690 N N . PHE A 1 215 ? -10.547 -2.783 2.741 1.00 69.06 215 PHE A N 1
ATOM 1691 C CA . PHE A 1 215 ? -11.629 -3.737 3.038 1.00 69.06 215 PHE A CA 1
ATOM 1692 C C . PHE A 1 215 ? -12.900 -3.572 2.195 1.00 69.06 215 PHE A C 1
ATOM 1694 O O . PHE A 1 215 ? -13.618 -4.551 2.030 1.00 69.06 215 PHE A O 1
ATOM 1701 N N . GLU A 1 216 ? -13.169 -2.397 1.618 1.00 71.25 216 GLU A N 1
ATOM 1702 C CA . GLU A 1 216 ? -14.379 -2.185 0.803 1.00 71.25 216 GLU A CA 1
ATOM 1703 C C . GLU A 1 216 ? -14.395 -3.030 -0.486 1.00 71.25 216 GLU A C 1
ATOM 1705 O O . GLU A 1 216 ? -15.463 -3.421 -0.944 1.00 71.25 216 GLU A O 1
ATOM 1710 N N . ASN A 1 217 ? -13.224 -3.332 -1.066 1.00 63.19 217 ASN A N 1
ATOM 1711 C CA . ASN A 1 217 ? -13.108 -3.930 -2.407 1.00 63.19 217 ASN A CA 1
ATOM 1712 C C . ASN A 1 217 ? -12.209 -5.182 -2.461 1.00 63.19 217 ASN A C 1
ATOM 1714 O O . ASN A 1 217 ? -11.891 -5.674 -3.547 1.00 63.19 217 ASN A O 1
ATOM 1718 N N . ALA A 1 218 ? -11.761 -5.681 -1.307 1.00 68.81 218 ALA A N 1
ATOM 1719 C CA . ALA A 1 218 ? -10.755 -6.732 -1.220 1.00 68.81 218 ALA A CA 1
ATOM 1720 C C . ALA A 1 218 ? -11.362 -8.123 -1.032 1.00 68.81 218 ALA A C 1
ATOM 1722 O O . ALA A 1 218 ? -12.054 -8.381 -0.051 1.00 68.81 218 ALA A O 1
ATOM 1723 N N . GLU A 1 219 ? -10.991 -9.068 -1.897 1.00 73.69 219 GLU A N 1
ATOM 1724 C CA . GLU A 1 219 ? -11.254 -10.489 -1.637 1.00 73.69 219 GLU A CA 1
ATOM 1725 C C . GLU A 1 219 ? -10.343 -11.008 -0.509 1.00 73.69 219 GLU A C 1
ATOM 1727 O O . GLU A 1 219 ? -10.770 -11.739 0.387 1.00 73.69 219 GLU A O 1
ATOM 1732 N N . ARG A 1 220 ? -9.060 -10.614 -0.540 1.00 84.88 220 ARG A N 1
ATOM 1733 C CA . ARG A 1 220 ? -8.038 -10.985 0.451 1.00 84.88 220 ARG A CA 1
ATOM 1734 C C . ARG A 1 220 ? -6.999 -9.881 0.583 1.00 84.88 220 ARG A C 1
ATOM 1736 O O . ARG A 1 220 ? -6.215 -9.667 -0.339 1.00 84.88 220 ARG A O 1
ATOM 1743 N N . VAL A 1 221 ? -6.955 -9.212 1.732 1.00 89.81 221 VAL A N 1
ATOM 1744 C CA . VAL A 1 221 ? -5.904 -8.229 2.031 1.00 89.81 221 VAL A CA 1
ATOM 1745 C C . VAL A 1 221 ? -4.678 -8.937 2.592 1.00 89.81 221 VAL A C 1
ATOM 1747 O O . VAL A 1 221 ? -4.782 -9.669 3.580 1.00 89.81 221 VAL A O 1
ATOM 1750 N N . GLN A 1 222 ? -3.517 -8.697 1.988 1.00 91.62 222 GLN A N 1
ATOM 1751 C CA . GLN A 1 222 ? -2.237 -9.184 2.485 1.00 91.62 222 GLN A CA 1
ATOM 1752 C C . GLN A 1 222 ? -1.275 -8.037 2.760 1.00 91.62 222 GLN A C 1
ATOM 1754 O O . GLN A 1 222 ? -1.344 -6.970 2.156 1.00 91.62 222 GLN A O 1
ATOM 1759 N N . GLU A 1 223 ? -0.372 -8.277 3.700 1.00 94.19 223 GLU A N 1
ATOM 1760 C CA . GLU A 1 223 ? 0.774 -7.409 3.914 1.00 94.19 223 GLU A CA 1
ATOM 1761 C C . GLU A 1 223 ? 1.769 -7.617 2.768 1.00 94.19 223 GLU A C 1
ATOM 1763 O O . GLU A 1 223 ? 2.072 -8.756 2.401 1.00 94.19 223 GLU A O 1
ATOM 1768 N N . PHE A 1 224 ? 2.251 -6.521 2.191 1.00 95.06 224 PHE A N 1
ATOM 1769 C CA . PHE A 1 224 ? 3.273 -6.560 1.159 1.00 95.06 224 PHE A CA 1
ATOM 1770 C C . PHE A 1 224 ? 4.603 -7.031 1.779 1.00 95.06 224 PHE A C 1
ATOM 1772 O O . PHE A 1 224 ? 4.945 -6.569 2.877 1.00 95.06 224 PHE A O 1
ATOM 1779 N N . PRO A 1 225 ? 5.352 -7.950 1.141 1.00 95.06 225 PRO A N 1
ATOM 1780 C CA . PRO A 1 225 ? 6.545 -8.543 1.742 1.00 95.06 225 PRO A CA 1
ATOM 1781 C C . PRO A 1 225 ? 7.583 -7.507 2.180 1.00 95.06 225 PRO A C 1
ATOM 1783 O O . PRO A 1 225 ? 7.802 -6.500 1.509 1.00 95.06 225 PRO A O 1
ATOM 1786 N N . LYS A 1 226 ? 8.241 -7.771 3.311 1.00 96.25 226 LYS A N 1
ATOM 1787 C CA . LYS A 1 226 ? 9.381 -6.972 3.778 1.00 96.25 226 LYS A CA 1
ATOM 1788 C C . LYS A 1 226 ? 10.558 -7.144 2.822 1.00 96.25 226 LYS A C 1
ATOM 1790 O O . LYS A 1 226 ? 10.826 -8.274 2.414 1.00 96.25 226 LYS A O 1
ATOM 1795 N N . GLY A 1 227 ? 11.215 -6.048 2.450 1.00 96.31 227 GLY A N 1
ATOM 1796 C CA . GLY A 1 227 ? 12.223 -6.048 1.382 1.00 96.31 227 GLY A CA 1
ATOM 1797 C C . GLY A 1 227 ? 11.655 -6.460 0.022 1.00 96.31 227 GLY A C 1
ATOM 1798 O O . GLY A 1 227 ? 12.405 -6.878 -0.853 1.00 96.31 227 GLY A O 1
ATOM 1799 N N . GLY A 1 228 ? 10.328 -6.439 -0.127 1.00 95.69 228 GLY A N 1
ATOM 1800 C CA . GLY A 1 228 ? 9.657 -6.827 -1.352 1.00 95.69 228 GLY A CA 1
ATOM 1801 C C . GLY A 1 228 ? 9.891 -5.797 -2.450 1.00 95.69 228 GLY A C 1
ATOM 1802 O O . GLY A 1 228 ? 9.801 -4.598 -2.192 1.00 95.69 228 GLY A O 1
ATOM 1803 N N . LEU A 1 229 ? 10.105 -6.269 -3.671 1.00 97.31 229 LEU A N 1
ATOM 1804 C CA . LEU A 1 229 ? 10.052 -5.501 -4.904 1.00 97.31 229 LEU A CA 1
ATOM 1805 C C . LEU A 1 229 ? 9.138 -6.236 -5.879 1.00 97.31 229 LEU A C 1
ATOM 1807 O O . LEU A 1 229 ? 9.437 -7.343 -6.321 1.00 97.31 229 LEU A O 1
ATOM 1811 N N . TYR A 1 230 ? 8.013 -5.616 -6.197 1.00 96.06 230 TYR A N 1
ATOM 1812 C CA . TYR A 1 230 ? 7.077 -6.090 -7.198 1.00 96.06 230 TYR A CA 1
ATOM 1813 C C . TYR A 1 230 ? 7.197 -5.237 -8.456 1.00 96.06 230 TYR A C 1
ATOM 1815 O O . TYR A 1 230 ? 7.144 -4.010 -8.370 1.00 96.06 230 TYR A O 1
ATOM 1823 N N . ILE A 1 231 ? 7.314 -5.881 -9.614 1.00 95.75 231 ILE A N 1
ATOM 1824 C CA . ILE A 1 231 ? 7.343 -5.217 -10.917 1.00 95.75 231 ILE A CA 1
ATOM 1825 C C . ILE A 1 231 ? 6.359 -5.928 -11.835 1.00 95.75 231 ILE A C 1
ATOM 1827 O O . ILE A 1 231 ? 6.530 -7.105 -12.149 1.00 95.75 231 ILE A O 1
ATOM 1831 N N . SER A 1 232 ? 5.328 -5.221 -12.287 1.00 94.06 232 SER A N 1
ATOM 1832 C CA . SER A 1 232 ? 4.383 -5.778 -13.250 1.00 94.06 232 SER A CA 1
ATOM 1833 C C . SER A 1 232 ? 4.977 -5.823 -14.661 1.00 94.06 232 SER A C 1
ATOM 1835 O O . SER A 1 232 ? 5.872 -5.050 -15.009 1.00 94.06 232 SER A O 1
ATOM 1837 N N . ARG A 1 233 ? 4.442 -6.705 -15.503 1.00 93.44 233 ARG A N 1
ATOM 1838 C CA . ARG A 1 233 ? 4.650 -6.673 -16.952 1.00 93.44 233 ARG A CA 1
ATOM 1839 C C . ARG A 1 233 ? 3.895 -5.492 -17.558 1.00 93.44 233 ARG A C 1
ATOM 1841 O O . ARG A 1 233 ? 2.989 -4.918 -16.947 1.00 93.44 233 ARG A O 1
ATOM 1848 N N . ASN A 1 234 ? 4.235 -5.150 -18.794 1.00 92.00 234 ASN A N 1
ATOM 1849 C CA . ASN A 1 234 ? 3.572 -4.061 -19.510 1.00 92.00 234 ASN A CA 1
ATOM 1850 C C . ASN A 1 234 ? 2.098 -4.389 -19.770 1.00 92.00 234 ASN A C 1
ATOM 1852 O O . ASN A 1 234 ? 1.779 -5.425 -20.352 1.00 92.00 234 ASN A O 1
ATOM 1856 N N . GLY A 1 235 ? 1.194 -3.501 -19.349 1.00 89.19 235 GLY A N 1
ATOM 1857 C CA . GLY A 1 235 ? -0.247 -3.668 -19.554 1.00 89.19 235 GLY A CA 1
ATOM 1858 C C . GLY A 1 235 ? -0.876 -4.861 -18.834 1.00 89.19 235 GLY A C 1
ATOM 1859 O O . GLY A 1 235 ? -2.016 -5.204 -19.143 1.00 89.19 235 GLY A O 1
ATOM 1860 N N . SER A 1 236 ? -0.164 -5.488 -17.897 1.00 90.00 236 SER A N 1
ATOM 1861 C CA . SER A 1 236 ? -0.623 -6.659 -17.154 1.00 90.00 236 SER A CA 1
ATOM 1862 C C . SER A 1 236 ? -0.267 -6.537 -15.675 1.00 90.00 236 SER A C 1
ATOM 1864 O O . SER A 1 236 ? 0.653 -5.818 -15.298 1.00 90.00 236 SER A O 1
ATOM 1866 N N . PHE A 1 237 ? -0.996 -7.266 -14.833 1.00 87.50 237 PHE A N 1
ATOM 1867 C CA . PHE A 1 237 ? -0.691 -7.419 -13.408 1.00 87.50 237 PHE A CA 1
ATOM 1868 C C . PHE A 1 237 ? 0.047 -8.721 -13.088 1.00 87.50 237 PHE A C 1
ATOM 1870 O O . PHE A 1 237 ? 0.316 -9.011 -11.927 1.00 87.50 237 PHE A O 1
ATOM 1877 N N . ALA A 1 238 ? 0.329 -9.537 -14.102 1.00 90.25 238 ALA A N 1
ATOM 1878 C CA . ALA A 1 238 ? 1.404 -10.510 -13.995 1.00 90.25 238 ALA A CA 1
ATOM 1879 C C . ALA A 1 238 ? 2.729 -9.748 -13.884 1.00 90.25 238 ALA A C 1
ATOM 1881 O O . ALA A 1 238 ? 2.832 -8.624 -14.375 1.00 90.25 238 ALA A O 1
ATOM 1882 N N . GLY A 1 239 ? 3.751 -10.337 -13.281 1.00 92.44 239 GLY A N 1
ATOM 1883 C CA . GLY A 1 239 ? 5.002 -9.638 -13.028 1.00 92.44 239 GLY A CA 1
ATOM 1884 C C . GLY A 1 239 ? 6.038 -10.512 -12.357 1.00 92.44 239 GLY A C 1
ATOM 1885 O O . GLY A 1 239 ? 6.048 -11.732 -12.528 1.00 92.44 239 GLY A O 1
ATOM 1886 N N . THR A 1 240 ? 6.890 -9.875 -11.571 1.00 93.56 240 THR A N 1
ATOM 1887 C CA . THR A 1 240 ? 7.799 -10.542 -10.650 1.00 93.56 240 THR A CA 1
ATOM 1888 C C . THR A 1 240 ? 7.660 -9.954 -9.255 1.00 93.56 240 THR A C 1
ATOM 1890 O O . THR A 1 240 ? 7.364 -8.770 -9.091 1.00 93.56 240 THR A O 1
ATOM 1893 N N . LEU A 1 241 ? 7.860 -10.788 -8.240 1.00 94.38 241 LEU A N 1
ATOM 1894 C CA . LEU A 1 241 ? 8.004 -10.383 -6.848 1.00 94.38 241 LEU A CA 1
ATOM 1895 C C . LEU A 1 241 ? 9.351 -10.912 -6.362 1.00 94.38 241 LEU A C 1
ATOM 1897 O O . LEU A 1 241 ? 9.544 -12.121 -6.283 1.00 94.38 241 LEU A O 1
ATOM 1901 N N . ASN A 1 242 ? 10.298 -10.019 -6.082 1.00 92.69 242 ASN A N 1
ATOM 1902 C CA . ASN A 1 242 ? 11.689 -10.367 -5.767 1.00 92.69 242 ASN A CA 1
ATOM 1903 C C . ASN A 1 242 ? 12.344 -11.252 -6.848 1.00 92.69 242 ASN A C 1
ATOM 1905 O O . ASN A 1 242 ? 13.127 -12.145 -6.540 1.00 92.69 242 ASN A O 1
ATOM 1909 N N . GLY A 1 243 ? 11.983 -11.034 -8.117 1.00 88.12 243 GLY A N 1
ATOM 1910 C CA . GLY A 1 243 ? 12.449 -11.834 -9.255 1.00 88.12 243 GLY A CA 1
ATOM 1911 C C . GLY A 1 243 ? 11.682 -13.143 -9.486 1.00 88.12 243 GLY A C 1
ATOM 1912 O O . GLY A 1 243 ? 11.809 -13.731 -10.558 1.00 88.12 243 GLY A O 1
ATOM 1913 N N . GLU A 1 244 ? 10.841 -13.588 -8.547 1.00 89.00 244 GLU A N 1
ATOM 1914 C CA . GLU A 1 244 ? 9.979 -14.754 -8.759 1.00 89.00 244 GLU A CA 1
ATOM 1915 C C . GLU A 1 244 ? 8.799 -14.386 -9.658 1.00 89.00 244 GLU A C 1
ATOM 1917 O O . GLU A 1 244 ? 8.081 -13.422 -9.389 1.00 89.00 244 GLU A O 1
ATOM 1922 N N . VAL A 1 245 ? 8.594 -15.152 -10.732 1.00 90.56 245 VAL A N 1
ATOM 1923 C CA . VAL A 1 245 ? 7.518 -14.899 -11.695 1.00 90.56 245 VAL A CA 1
ATOM 1924 C C . VAL A 1 245 ? 6.158 -15.106 -11.047 1.00 90.56 245 VAL A C 1
ATOM 1926 O O . VAL A 1 245 ? 5.896 -16.112 -10.389 1.00 90.56 245 VAL A O 1
ATOM 1929 N N . LEU A 1 246 ? 5.278 -14.151 -11.308 1.00 87.69 246 LEU A N 1
ATOM 1930 C CA . LEU A 1 246 ? 3.912 -14.137 -10.849 1.00 87.69 246 LEU A CA 1
ATOM 1931 C C . LEU A 1 246 ? 2.963 -14.018 -12.041 1.00 87.69 246 LEU A C 1
ATOM 1933 O O . LEU A 1 246 ? 2.895 -12.968 -12.677 1.00 87.69 246 LEU A O 1
ATOM 1937 N N . ASP A 1 247 ? 2.193 -15.067 -12.314 1.00 85.62 247 ASP A N 1
ATOM 1938 C CA . ASP A 1 247 ? 1.280 -15.092 -13.464 1.00 85.62 247 ASP A CA 1
ATOM 1939 C C . ASP A 1 247 ? -0.049 -14.369 -13.198 1.00 85.62 247 ASP A C 1
ATOM 1941 O O . ASP A 1 247 ? -0.654 -13.817 -14.118 1.00 85.62 247 ASP A O 1
ATOM 1945 N N . SER A 1 248 ? -0.501 -14.322 -11.943 1.00 83.25 248 SER A N 1
ATOM 1946 C CA . SER A 1 248 ? -1.703 -13.591 -11.544 1.00 83.25 248 SER A CA 1
ATOM 1947 C C . SER A 1 248 ? -1.513 -12.871 -10.207 1.00 83.25 248 SER A C 1
ATOM 1949 O O . SER A 1 248 ? -0.960 -13.456 -9.274 1.00 83.25 248 SER A O 1
ATOM 1951 N N . PRO A 1 249 ? -2.089 -11.668 -10.021 1.00 70.75 249 PRO A N 1
ATOM 1952 C CA . PRO A 1 249 ? -2.212 -11.034 -8.704 1.00 70.75 249 PRO A CA 1
ATOM 1953 C C . PRO A 1 249 ? -2.818 -11.949 -7.643 1.00 70.75 249 PRO A C 1
ATOM 1955 O O . PRO A 1 249 ? -2.457 -11.895 -6.469 1.00 70.75 249 PRO A O 1
ATOM 1958 N N . ARG A 1 250 ? -3.740 -12.826 -8.061 1.00 76.81 250 ARG A N 1
ATOM 1959 C CA . ARG A 1 250 ? -4.365 -13.811 -7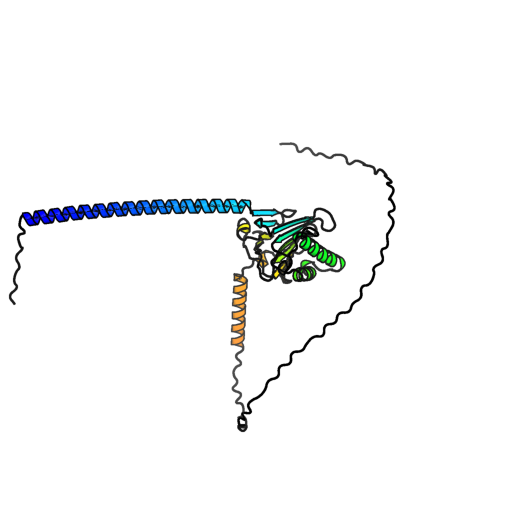.178 1.00 76.81 250 ARG A CA 1
ATOM 1960 C C . ARG A 1 250 ? -3.404 -14.892 -6.729 1.00 76.81 250 ARG A C 1
ATOM 1962 O O . ARG A 1 250 ? -3.573 -15.405 -5.626 1.00 76.81 250 ARG A O 1
ATOM 1969 N N . ASP A 1 251 ? -2.412 -15.224 -7.547 1.00 71.19 251 ASP A N 1
ATOM 1970 C CA . ASP A 1 251 ? -1.417 -16.232 -7.201 1.00 71.19 251 ASP A CA 1
ATOM 1971 C C . ASP A 1 251 ? -0.523 -15.758 -6.058 1.00 71.19 251 ASP A C 1
ATOM 1973 O O . ASP A 1 251 ? -0.144 -16.577 -5.226 1.00 71.19 251 ASP A O 1
ATOM 1977 N N . VAL A 1 252 ? -0.304 -14.444 -5.910 1.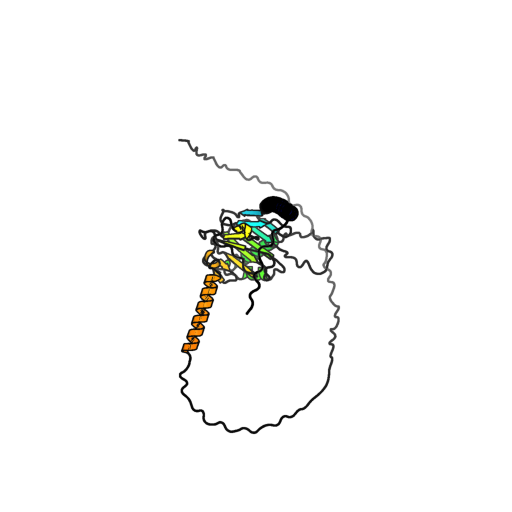00 60.78 252 VAL A N 1
ATOM 1978 C CA . VAL A 1 252 ? 0.360 -13.908 -4.708 1.00 60.78 252 VAL A CA 1
ATOM 1979 C C . VAL A 1 252 ? -0.513 -14.092 -3.481 1.00 60.78 252 VAL A C 1
ATOM 1981 O O . VAL A 1 252 ? -0.040 -14.311 -2.369 1.00 60.78 252 VAL A O 1
ATOM 1984 N N . LEU A 1 253 ? -1.825 -13.970 -3.689 1.00 65.56 253 LEU A N 1
ATOM 1985 C CA . LEU A 1 253 ? -2.810 -14.000 -2.624 1.00 65.56 253 LEU A CA 1
ATOM 1986 C C . LEU A 1 253 ? -3.251 -15.426 -2.257 1.00 65.56 253 LEU A C 1
ATOM 1988 O O . LEU A 1 253 ? -4.055 -15.606 -1.326 1.00 65.56 253 LEU A O 1
ATOM 1992 N N . LYS A 1 254 ? -2.714 -16.443 -2.947 1.00 64.44 254 LYS A N 1
ATOM 1993 C CA . LYS A 1 254 ? -2.859 -17.848 -2.570 1.00 64.44 254 LYS A CA 1
ATOM 1994 C C . LYS A 1 254 ? -2.255 -18.034 -1.188 1.00 64.44 254 LYS A C 1
ATOM 1996 O O . LYS A 1 254 ? -1.109 -17.709 -0.896 1.00 64.44 254 LYS A O 1
ATOM 2001 N N . THR A 1 255 ? -3.142 -18.403 -0.276 1.00 52.88 255 THR A N 1
ATOM 2002 C CA . THR A 1 255 ? -2.977 -18.191 1.162 1.00 52.88 255 THR A CA 1
ATOM 2003 C C . THR A 1 255 ? -1.665 -18.754 1.710 1.00 52.88 255 THR A C 1
ATOM 2005 O O . THR A 1 255 ? -1.264 -19.864 1.371 1.00 52.88 255 THR A O 1
ATOM 2008 N N . LYS A 1 256 ? -1.106 -18.080 2.729 1.00 55.28 256 LYS A N 1
ATOM 2009 C CA . LYS A 1 256 ? -0.192 -18.699 3.713 1.00 55.28 256 LYS A CA 1
ATOM 2010 C C . LYS A 1 256 ? -0.671 -20.086 4.156 1.00 55.28 256 LYS A C 1
ATOM 2012 O O . LYS A 1 256 ? 0.153 -20.909 4.508 1.00 55.28 256 LYS A O 1
ATOM 2017 N N . ARG A 1 257 ? -1.984 -20.346 4.143 1.00 53.62 257 ARG A N 1
ATOM 2018 C CA . ARG A 1 257 ? -2.593 -21.656 4.388 1.00 53.62 257 ARG A CA 1
ATOM 2019 C C . ARG A 1 257 ? -2.270 -22.669 3.292 1.00 53.62 257 ARG A C 1
ATOM 2021 O O . ARG A 1 257 ? -1.799 -23.729 3.645 1.00 53.62 257 ARG A O 1
ATOM 2028 N N . GLU A 1 258 ? -2.446 -22.357 2.013 1.00 65.44 258 GLU A N 1
ATOM 2029 C CA . GLU A 1 258 ? -2.051 -23.241 0.901 1.00 65.44 258 GLU A CA 1
ATOM 2030 C C . GLU A 1 258 ? -0.532 -23.446 0.839 1.00 65.44 258 GLU A C 1
ATOM 2032 O O . GLU A 1 258 ? -0.077 -24.574 0.678 1.00 65.44 258 GLU A O 1
ATOM 2037 N N . LEU A 1 259 ? 0.261 -22.394 1.063 1.00 60.97 259 LEU A N 1
ATOM 2038 C CA . LEU A 1 259 ? 1.722 -22.504 1.160 1.00 60.97 259 LEU A CA 1
ATOM 2039 C C . LEU A 1 259 ? 2.165 -23.301 2.399 1.00 60.97 259 LEU A C 1
ATOM 2041 O O . LEU A 1 259 ? 3.064 -24.131 2.303 1.00 60.97 259 LEU A O 1
ATOM 2045 N N . ALA A 1 260 ? 1.519 -23.116 3.555 1.00 64.19 260 ALA A N 1
ATOM 2046 C CA . ALA A 1 260 ? 1.791 -23.902 4.759 1.00 64.19 260 ALA A CA 1
ATOM 2047 C C . ALA A 1 260 ? 1.288 -25.346 4.640 1.00 64.19 260 ALA A C 1
ATOM 2049 O O . ALA A 1 260 ? 1.928 -26.250 5.164 1.00 64.19 260 ALA A O 1
ATOM 2050 N N . GLU A 1 261 ? 0.166 -25.585 3.965 1.00 77.31 261 GLU A N 1
ATOM 2051 C CA . GLU A 1 261 ? -0.357 -26.916 3.639 1.00 77.31 261 GLU A CA 1
ATOM 2052 C C . GLU A 1 261 ? 0.598 -27.634 2.686 1.00 77.31 261 GLU A C 1
ATOM 2054 O O . GLU A 1 261 ? 0.985 -28.768 2.959 1.00 77.31 261 GLU A O 1
ATOM 2059 N N . LYS A 1 262 ? 1.074 -26.954 1.637 1.00 76.69 262 LYS A N 1
ATOM 2060 C CA . LYS A 1 262 ? 2.089 -27.479 0.719 1.00 76.69 262 LYS A CA 1
ATOM 2061 C C . LYS A 1 262 ? 3.395 -27.783 1.456 1.00 76.69 262 LYS A C 1
ATOM 2063 O O . LYS A 1 262 ? 3.877 -28.906 1.390 1.00 76.69 262 LYS A O 1
ATOM 2068 N N . ALA A 1 263 ? 3.886 -26.868 2.293 1.00 76.56 263 ALA A N 1
ATOM 2069 C CA . ALA A 1 263 ? 5.073 -27.100 3.118 1.00 76.56 263 ALA A CA 1
ATOM 2070 C C . ALA A 1 263 ? 4.895 -28.252 4.132 1.00 76.56 263 ALA A C 1
ATOM 2072 O O . ALA A 1 263 ? 5.839 -28.998 4.407 1.00 76.56 263 ALA A O 1
ATOM 2073 N N . LYS A 1 264 ? 3.690 -28.432 4.694 1.00 86.50 264 LYS A N 1
ATOM 2074 C CA . LYS A 1 264 ? 3.351 -29.586 5.546 1.00 86.50 264 LYS A CA 1
ATOM 2075 C C . LYS A 1 264 ? 3.348 -30.889 4.744 1.00 86.50 264 LYS A C 1
ATOM 2077 O O . LYS A 1 264 ? 3.876 -31.892 5.228 1.00 86.50 264 LYS A O 1
ATOM 2082 N N . MET A 1 265 ? 2.781 -30.878 3.539 1.00 85.31 265 MET A N 1
ATOM 2083 C CA . MET A 1 265 ? 2.748 -32.022 2.624 1.00 85.31 265 MET A CA 1
ATOM 2084 C C . MET A 1 265 ? 4.160 -32.419 2.180 1.00 85.31 265 MET A C 1
ATOM 2086 O O . MET A 1 265 ? 4.506 -33.596 2.274 1.00 85.31 265 MET A O 1
ATOM 2090 N N . ASP A 1 266 ? 5.007 -31.453 1.830 1.00 88.12 266 ASP A N 1
ATOM 2091 C CA . ASP A 1 266 ? 6.398 -31.679 1.424 1.00 88.12 266 ASP A CA 1
ATOM 2092 C C . ASP A 1 266 ? 7.243 -32.235 2.582 1.00 88.12 266 ASP A C 1
ATOM 2094 O O . ASP A 1 266 ? 7.979 -33.210 2.409 1.00 88.12 266 ASP A O 1
ATOM 2098 N N . LYS A 1 267 ? 7.072 -31.716 3.811 1.00 88.75 267 LYS A N 1
ATOM 2099 C CA . LYS A 1 267 ? 7.691 -32.308 5.015 1.00 88.75 267 LYS A CA 1
ATOM 2100 C C . LYS A 1 267 ? 7.239 -33.751 5.250 1.00 88.75 267 LYS A C 1
ATOM 2102 O O . LYS A 1 267 ? 8.058 -34.596 5.614 1.00 88.75 267 LYS A O 1
ATOM 2107 N N . LYS A 1 268 ? 5.952 -34.051 5.046 1.00 90.12 268 LYS A N 1
ATOM 2108 C CA . LYS A 1 268 ? 5.403 -35.407 5.204 1.00 90.12 268 LYS A CA 1
ATOM 2109 C C . LYS A 1 268 ? 5.929 -36.357 4.124 1.00 90.12 268 LYS A C 1
ATOM 2111 O O . LYS A 1 268 ? 6.270 -37.497 4.439 1.00 90.12 268 LYS A O 1
ATOM 2116 N N . ALA A 1 269 ? 6.051 -35.891 2.882 1.00 88.44 269 ALA A N 1
ATOM 2117 C CA . ALA A 1 269 ? 6.637 -36.646 1.779 1.00 88.44 269 ALA A CA 1
ATOM 2118 C C . ALA A 1 269 ? 8.124 -36.951 2.029 1.00 88.44 269 ALA A C 1
ATOM 2120 O O . ALA A 1 269 ? 8.540 -38.102 1.905 1.00 88.44 269 ALA A O 1
ATOM 2121 N N . ALA A 1 270 ? 8.901 -35.964 2.488 1.00 86.62 270 ALA A N 1
ATOM 2122 C CA . ALA A 1 270 ? 10.306 -36.147 2.850 1.00 86.62 270 ALA A CA 1
ATOM 2123 C C . ALA A 1 270 ? 10.495 -37.134 4.019 1.00 86.62 270 ALA A C 1
ATOM 2125 O O . ALA A 1 270 ? 11.398 -37.972 3.990 1.00 86.62 270 ALA A O 1
ATOM 2126 N N . ALA A 1 271 ? 9.626 -37.087 5.036 1.00 86.50 271 ALA A N 1
ATOM 2127 C CA . ALA A 1 271 ? 9.647 -38.047 6.141 1.00 86.50 271 ALA A CA 1
ATOM 2128 C C . ALA A 1 271 ? 9.322 -39.478 5.675 1.00 86.50 271 ALA A C 1
ATOM 2130 O O . ALA A 1 271 ? 9.998 -40.426 6.078 1.00 86.50 271 ALA A O 1
ATOM 2131 N N . LYS A 1 272 ? 8.339 -39.636 4.779 1.00 89.75 272 LYS A N 1
ATOM 2132 C CA . LYS A 1 272 ? 7.980 -40.935 4.191 1.00 89.75 272 LYS A CA 1
ATOM 2133 C C . LYS A 1 272 ? 9.110 -41.503 3.323 1.00 89.75 272 LYS A C 1
ATOM 2135 O O . LYS A 1 272 ? 9.411 -42.686 3.435 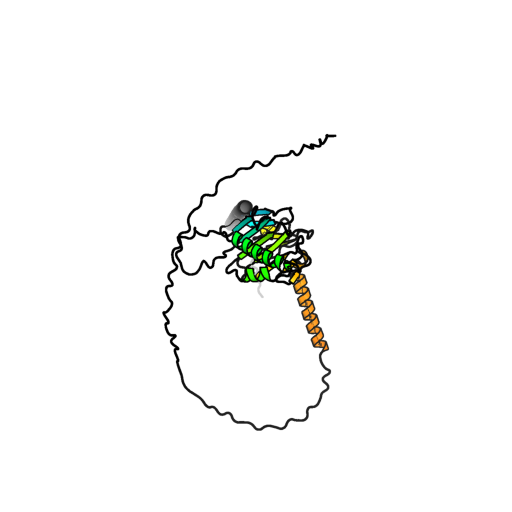1.00 89.75 272 LYS A O 1
ATOM 2140 N N . ALA A 1 273 ? 9.780 -40.663 2.532 1.00 85.25 273 ALA A N 1
ATOM 2141 C CA . ALA A 1 273 ? 10.937 -41.064 1.729 1.00 85.25 273 ALA A CA 1
ATOM 2142 C C . ALA A 1 273 ? 12.116 -41.556 2.595 1.00 85.25 273 ALA A C 1
ATOM 2144 O O . ALA A 1 273 ? 12.788 -42.524 2.241 1.00 85.25 273 ALA A O 1
ATOM 2145 N N . ARG A 1 274 ? 12.338 -40.944 3.769 1.00 81.81 274 ARG A N 1
ATOM 2146 C CA . ARG A 1 274 ? 13.351 -41.405 4.738 1.00 81.81 274 ARG A CA 1
ATOM 2147 C C . ARG A 1 274 ? 13.012 -42.764 5.353 1.00 81.81 274 ARG A C 1
ATOM 2149 O O . ARG A 1 274 ? 13.917 -43.560 5.564 1.00 81.81 274 ARG A O 1
ATOM 2156 N N . GLN A 1 275 ? 11.734 -43.047 5.603 1.00 77.56 275 GLN A N 1
ATOM 2157 C CA . GLN A 1 275 ? 11.299 -44.352 6.116 1.00 77.56 275 GLN A CA 1
ATOM 2158 C C . GLN A 1 275 ? 11.420 -45.467 5.069 1.00 77.56 275 GLN A C 1
ATOM 2160 O O . GLN A 1 275 ? 11.744 -46.596 5.424 1.00 77.56 275 GLN A O 1
ATOM 2165 N N . SER A 1 276 ? 11.228 -45.161 3.781 1.00 73.69 276 SER A N 1
ATOM 2166 C CA . SER A 1 276 ? 11.461 -46.129 2.696 1.00 73.69 276 SER A CA 1
ATOM 2167 C C . SER A 1 276 ? 12.940 -46.377 2.387 1.00 73.69 276 SER A C 1
ATOM 2169 O O . SER A 1 276 ? 13.258 -47.324 1.679 1.00 73.69 276 SER A O 1
ATOM 2171 N N . LEU A 1 277 ? 13.841 -45.539 2.907 1.00 62.38 277 LEU A N 1
ATOM 2172 C CA . LEU A 1 277 ? 15.290 -45.661 2.742 1.00 62.38 277 LEU A CA 1
ATOM 2173 C C . LEU A 1 277 ? 15.967 -46.383 3.909 1.00 62.38 277 LEU A C 1
ATOM 2175 O O . LEU A 1 277 ? 17.189 -46.329 4.007 1.00 62.38 277 LEU A O 1
ATOM 2179 N N . HIS A 1 278 ? 15.228 -47.076 4.783 1.00 58.81 278 HIS A N 1
ATOM 2180 C CA . HIS A 1 278 ? 15.884 -48.057 5.639 1.00 58.81 278 HIS A CA 1
ATOM 2181 C C . HIS A 1 278 ? 16.470 -49.156 4.751 1.00 58.81 278 HIS A C 1
ATOM 2183 O O . HIS A 1 278 ? 15.707 -49.921 4.155 1.00 58.81 278 HIS A O 1
ATOM 2189 N N . PRO A 1 279 ? 17.811 -49.243 4.635 1.00 55.12 279 PRO A N 1
ATOM 2190 C CA . PRO A 1 279 ? 18.393 -50.406 4.018 1.00 55.12 279 PRO A CA 1
ATOM 2191 C C . PRO A 1 279 ? 17.987 -51.564 4.917 1.00 55.12 279 PRO A C 1
ATOM 2193 O O . PRO A 1 279 ? 18.075 -51.466 6.146 1.00 55.12 279 PRO A O 1
ATOM 2196 N N . HIS A 1 280 ? 17.545 -52.664 4.319 1.00 56.06 280 HIS A N 1
ATOM 2197 C CA . HIS A 1 280 ? 17.722 -53.943 4.975 1.00 56.06 280 HIS A CA 1
ATOM 2198 C C . HIS A 1 280 ? 19.155 -53.954 5.498 1.00 56.06 280 HIS A C 1
ATOM 2200 O O . HIS A 1 280 ? 20.105 -53.953 4.713 1.00 56.06 280 HIS A O 1
ATOM 2206 N N . SER A 1 281 ? 19.302 -53.867 6.820 1.00 54.69 281 SER A N 1
ATOM 2207 C CA . SER A 1 281 ? 20.560 -54.093 7.500 1.00 54.69 281 SER A CA 1
ATOM 2208 C C . SER A 1 281 ? 20.879 -55.561 7.273 1.00 54.69 281 SER A C 1
ATOM 2210 O O . SER A 1 281 ? 20.577 -56.421 8.100 1.00 54.69 281 SER A O 1
ATOM 2212 N N . ALA A 1 282 ? 21.440 -55.855 6.103 1.00 55.72 282 ALA A N 1
ATOM 2213 C CA . ALA A 1 282 ? 22.343 -56.964 5.955 1.00 55.72 282 ALA A CA 1
ATOM 2214 C C . ALA A 1 282 ? 23.403 -56.723 7.026 1.00 55.72 282 ALA A C 1
ATOM 2216 O O . ALA A 1 282 ? 24.193 -55.782 6.946 1.00 55.72 282 ALA A O 1
ATOM 2217 N N . PHE A 1 283 ? 23.305 -57.512 8.090 1.00 53.66 283 PHE A N 1
ATOM 2218 C CA . PHE A 1 283 ? 24.324 -57.685 9.104 1.00 53.66 283 PHE A CA 1
ATOM 2219 C C . PHE A 1 283 ? 25.605 -58.107 8.372 1.00 53.66 283 PHE A C 1
ATOM 2221 O O . PHE A 1 283 ? 25.870 -59.289 8.176 1.00 53.66 283 PHE A O 1
ATOM 2228 N N . ILE A 1 284 ? 26.377 -57.137 7.887 1.00 58.31 284 ILE A N 1
ATOM 2229 C CA . ILE A 1 284 ? 27.763 -57.366 7.514 1.00 58.31 284 ILE A CA 1
ATOM 2230 C C . ILE A 1 284 ? 28.506 -57.330 8.838 1.00 58.31 284 ILE A C 1
ATOM 2232 O O . ILE A 1 284 ? 28.785 -56.270 9.397 1.00 58.31 284 ILE A O 1
ATOM 2236 N N . THR A 1 285 ? 28.738 -58.521 9.374 1.00 56.12 285 THR A N 1
ATOM 2237 C CA . THR A 1 285 ? 29.622 -58.768 10.504 1.00 56.12 285 THR A CA 1
ATOM 2238 C C . THR A 1 285 ? 30.998 -58.221 10.137 1.00 56.12 285 THR A C 1
ATOM 2240 O O . THR A 1 285 ? 31.745 -58.847 9.386 1.00 56.12 285 THR A O 1
ATOM 2243 N N . LEU A 1 286 ? 31.315 -57.013 10.605 1.00 60.66 286 LEU A N 1
ATOM 2244 C CA . LEU A 1 286 ? 32.654 -56.461 10.464 1.00 60.66 286 LEU A CA 1
ATOM 2245 C C . LEU A 1 286 ? 33.626 -57.328 11.281 1.00 60.66 286 LEU A C 1
ATOM 2247 O O . LEU A 1 286 ? 33.319 -57.667 12.430 1.00 60.66 286 LEU A O 1
ATOM 2251 N N . PRO A 1 287 ? 34.782 -57.709 10.715 1.00 69.44 287 PRO A N 1
ATOM 2252 C CA . PRO A 1 287 ? 35.822 -58.384 11.472 1.00 69.44 287 PRO A CA 1
ATOM 2253 C C . PRO A 1 287 ? 36.349 -57.460 12.586 1.00 69.44 287 PRO A C 1
ATOM 2255 O O . PRO A 1 287 ? 36.361 -56.238 12.424 1.00 69.44 287 PRO A O 1
ATOM 2258 N N . PRO A 1 288 ? 36.774 -58.028 13.726 1.00 59.69 288 PRO A N 1
ATOM 2259 C CA . PRO A 1 288 ? 37.198 -57.258 14.889 1.00 59.69 288 PRO A CA 1
ATOM 2260 C C . PRO A 1 288 ? 38.433 -56.409 14.567 1.00 59.69 288 PRO A C 1
ATOM 2262 O O . PRO A 1 288 ? 39.461 -56.932 14.135 1.00 59.69 288 PRO A O 1
ATOM 2265 N N . GLU A 1 289 ? 38.339 -55.100 14.809 1.00 58.69 289 GLU A N 1
ATOM 2266 C CA . GLU A 1 289 ? 39.480 -54.197 14.678 1.00 58.69 289 GLU A CA 1
ATOM 2267 C C . GLU A 1 289 ? 40.569 -54.485 15.731 1.00 58.69 289 GLU A C 1
ATOM 2269 O O . GLU A 1 289 ? 40.271 -54.801 16.893 1.00 58.69 289 GLU A O 1
ATOM 2274 N N . PRO A 1 290 ? 41.852 -54.337 15.354 1.00 60.78 290 PRO A N 1
ATOM 2275 C CA . PRO A 1 290 ? 42.976 -54.480 16.263 1.00 60.78 290 PRO A CA 1
ATOM 2276 C C . PRO A 1 290 ? 43.036 -53.319 17.263 1.00 60.78 290 PRO A C 1
ATOM 2278 O O . PRO A 1 290 ? 43.048 -52.140 16.913 1.00 60.78 290 PRO A O 1
ATOM 2281 N N . ARG A 1 291 ? 43.133 -53.687 18.544 1.00 51.41 291 ARG A N 1
ATOM 2282 C CA . ARG A 1 291 ? 43.317 -52.782 19.683 1.00 51.41 291 ARG A CA 1
ATOM 2283 C C . ARG A 1 291 ? 44.544 -51.893 19.475 1.00 51.41 291 ARG A C 1
ATOM 2285 O O . ARG A 1 291 ? 45.674 -52.378 19.507 1.00 51.41 291 ARG A O 1
ATOM 2292 N N . THR A 1 292 ? 44.331 -50.589 19.345 1.00 63.31 292 THR A N 1
ATOM 2293 C CA . THR A 1 292 ? 45.406 -49.598 19.423 1.00 63.31 292 THR A CA 1
ATOM 2294 C C . THR A 1 292 ? 45.716 -49.243 20.884 1.00 63.31 292 THR A C 1
ATOM 2296 O O . THR A 1 292 ? 44.825 -49.237 21.741 1.00 63.31 292 THR A O 1
ATOM 2299 N N . PRO A 1 293 ? 46.993 -48.983 21.219 1.00 54.56 293 PRO A N 1
ATOM 2300 C CA . PRO A 1 293 ? 47.409 -48.724 22.585 1.00 54.56 293 PRO A CA 1
ATOM 2301 C C . PRO A 1 293 ? 47.042 -47.306 23.035 1.00 54.56 293 PRO A C 1
ATOM 2303 O O . PRO A 1 293 ? 47.336 -46.310 22.376 1.00 54.56 293 PRO A O 1
ATOM 2306 N N . ARG A 1 294 ? 46.457 -47.257 24.235 1.00 50.50 294 ARG A N 1
ATOM 2307 C CA . ARG A 1 294 ? 46.300 -46.103 25.131 1.00 50.50 294 ARG A CA 1
ATOM 2308 C C . ARG A 1 294 ? 47.509 -45.155 25.046 1.00 50.50 294 ARG A C 1
ATOM 2310 O O . ARG A 1 294 ? 48.570 -45.454 25.596 1.00 50.50 294 ARG A O 1
ATOM 2317 N N . ARG A 1 295 ? 47.343 -43.986 24.419 1.00 47.09 295 ARG A N 1
ATOM 2318 C CA . ARG A 1 295 ? 48.289 -42.871 24.562 1.00 47.09 295 ARG A CA 1
ATOM 2319 C C . ARG A 1 295 ? 47.858 -41.992 25.731 1.00 47.09 295 ARG A C 1
ATOM 2321 O O . ARG A 1 295 ? 46.716 -41.552 25.813 1.00 47.09 295 ARG A O 1
ATOM 2328 N N . ARG A 1 296 ? 48.800 -41.831 26.660 1.00 48.62 296 ARG A N 1
ATOM 2329 C CA . ARG A 1 296 ? 48.710 -41.043 27.888 1.00 48.62 296 ARG A CA 1
ATOM 2330 C C . ARG A 1 296 ? 48.420 -39.576 27.580 1.00 48.62 296 ARG A C 1
ATOM 2332 O O . ARG A 1 296 ? 49.018 -39.000 26.676 1.00 48.62 296 ARG A O 1
ATOM 2339 N N . SER A 1 297 ? 47.551 -39.011 28.406 1.00 49.16 297 SER A N 1
ATOM 2340 C CA . SER A 1 297 ? 47.412 -37.585 28.668 1.00 49.16 297 SER A CA 1
ATOM 2341 C C . SER A 1 297 ? 48.765 -36.976 29.033 1.00 49.16 297 SER A C 1
ATOM 2343 O O . SER A 1 297 ? 49.439 -37.463 29.944 1.00 49.16 297 SER A O 1
ATOM 2345 N N . VAL A 1 298 ? 49.143 -35.909 28.335 1.00 53.84 298 VAL A N 1
ATOM 2346 C CA . VAL A 1 298 ? 50.173 -34.979 28.794 1.00 53.84 298 VAL A CA 1
ATOM 2347 C C . VAL A 1 298 ? 49.505 -33.617 28.874 1.00 53.84 298 VAL A C 1
ATOM 2349 O O . VAL A 1 298 ? 49.200 -33.006 27.853 1.00 53.84 298 VAL A O 1
ATOM 2352 N N . ASP A 1 299 ? 49.249 -33.199 30.109 1.00 48.09 299 ASP A N 1
ATOM 2353 C CA . ASP A 1 299 ? 49.048 -31.806 30.472 1.00 48.09 299 ASP A CA 1
ATOM 2354 C C . ASP A 1 299 ? 50.342 -31.037 30.191 1.00 48.09 299 ASP A C 1
ATOM 2356 O O . ASP A 1 299 ? 51.408 -31.402 30.690 1.00 48.09 299 ASP A O 1
ATOM 2360 N N . VAL A 1 300 ? 50.249 -29.951 29.425 1.00 51.19 300 VAL A N 1
ATOM 2361 C CA . VAL A 1 300 ? 51.240 -28.870 29.440 1.00 51.19 300 VAL A CA 1
ATOM 2362 C C . VAL A 1 300 ? 50.465 -27.565 29.470 1.00 51.19 300 VAL A C 1
ATOM 2364 O O . VAL A 1 300 ? 49.677 -27.266 28.574 1.00 51.19 300 VAL A O 1
ATOM 2367 N N . GLY A 1 301 ? 50.638 -26.839 30.569 1.00 37.75 301 GLY A N 1
ATOM 2368 C CA . GLY A 1 301 ? 49.932 -25.603 30.846 1.00 37.75 301 GLY A CA 1
ATOM 2369 C C . GLY A 1 301 ? 50.532 -24.360 30.195 1.00 37.75 301 GLY A C 1
ATOM 2370 O O . GLY A 1 301 ? 51.553 -24.406 29.522 1.00 37.75 301 GLY A O 1
ATOM 2371 N N . SER A 1 302 ? 49.863 -23.253 30.523 1.00 40.78 302 SER A N 1
ATOM 2372 C CA . SER A 1 302 ? 50.411 -21.928 30.834 1.00 40.78 302 SER A CA 1
ATOM 2373 C C . SER A 1 302 ? 51.399 -21.297 29.843 1.00 40.78 302 SER A C 1
ATOM 2375 O O . SER A 1 302 ? 52.555 -21.694 29.768 1.00 40.78 302 SER A O 1
ATOM 2377 N N . ALA A 1 303 ? 50.995 -20.191 29.209 1.00 38.19 303 ALA A N 1
ATOM 2378 C CA . ALA A 1 303 ? 51.463 -18.848 29.585 1.00 38.19 303 ALA A CA 1
ATOM 2379 C C . ALA A 1 303 ? 51.256 -17.804 28.468 1.00 38.19 303 ALA A C 1
ATOM 2381 O O . ALA A 1 303 ? 51.414 -18.080 27.285 1.00 38.19 303 ALA A O 1
ATOM 2382 N N . ALA A 1 304 ? 51.042 -16.572 28.937 1.00 39.50 304 ALA A N 1
ATOM 2383 C CA . ALA A 1 304 ? 51.534 -15.311 28.378 1.00 39.50 304 ALA A CA 1
ATOM 2384 C C . ALA A 1 304 ? 50.857 -14.688 27.135 1.00 39.50 304 ALA A C 1
ATOM 2386 O O . ALA A 1 304 ? 51.116 -15.023 25.986 1.00 39.50 304 ALA A O 1
ATOM 2387 N N . SER A 1 305 ? 50.046 -13.665 27.434 1.00 47.34 305 SER A N 1
ATOM 2388 C CA . SER A 1 305 ? 50.245 -12.262 27.027 1.00 47.34 305 SER A CA 1
ATOM 2389 C C . SER A 1 305 ? 50.977 -11.959 25.710 1.00 47.34 305 SER A C 1
ATOM 2391 O O . SER A 1 305 ? 52.161 -12.246 25.562 1.00 47.34 305 SER A O 1
ATOM 2393 N N . ARG A 1 306 ? 50.329 -11.148 24.856 1.00 42.44 306 ARG A N 1
ATOM 2394 C CA . ARG A 1 306 ? 50.932 -9.936 24.263 1.00 42.44 306 ARG A CA 1
ATOM 2395 C C . ARG A 1 306 ? 49.885 -9.050 23.589 1.00 42.44 306 ARG A C 1
ATOM 2397 O O . ARG A 1 306 ? 49.282 -9.395 22.581 1.00 42.44 306 ARG A O 1
ATOM 2404 N N . SER A 1 307 ? 49.743 -7.869 24.176 1.00 46.38 307 SER A N 1
ATOM 2405 C CA . SER A 1 307 ? 49.274 -6.635 23.564 1.00 46.38 307 SER A CA 1
ATOM 2406 C C . SER A 1 307 ? 50.087 -6.295 22.314 1.00 46.38 307 SER A C 1
ATOM 2408 O O . SER A 1 307 ? 51.316 -6.312 22.372 1.00 46.38 307 SER A O 1
ATOM 2410 N N . THR A 1 308 ? 49.434 -5.885 21.230 1.00 44.88 308 THR A N 1
ATOM 2411 C CA . THR A 1 308 ? 50.054 -5.019 20.215 1.00 44.88 308 THR A CA 1
ATOM 2412 C C . THR A 1 308 ? 48.997 -4.076 19.649 1.00 44.88 308 THR A C 1
ATOM 2414 O O . THR A 1 308 ? 48.141 -4.445 18.855 1.00 44.88 308 THR A O 1
ATOM 2417 N N . SER A 1 309 ? 49.055 -2.836 20.124 1.00 43.31 309 SER A N 1
ATOM 2418 C CA . SER A 1 309 ? 48.441 -1.657 19.528 1.00 43.31 309 SER A CA 1
ATOM 2419 C C . SER A 1 309 ? 49.172 -1.319 18.228 1.00 43.31 309 SER A C 1
ATOM 2421 O O . SER A 1 309 ? 50.356 -0.981 18.266 1.00 43.31 309 SER A O 1
ATOM 2423 N N . HIS A 1 310 ? 48.478 -1.386 17.093 1.00 46.47 310 HIS A N 1
ATOM 2424 C CA . HIS A 1 310 ? 48.981 -0.857 15.829 1.00 46.47 310 HIS A CA 1
ATOM 2425 C C . HIS A 1 310 ? 48.439 0.558 15.616 1.00 46.47 310 HIS A C 1
ATOM 2427 O O . HIS A 1 310 ? 47.251 0.761 15.378 1.00 46.47 310 HIS A O 1
ATOM 2433 N N . ALA A 1 311 ? 49.343 1.529 15.739 1.00 41.41 311 ALA A N 1
ATOM 2434 C CA . ALA A 1 311 ? 49.153 2.908 15.325 1.00 41.41 311 ALA A CA 1
ATOM 2435 C C . ALA A 1 311 ? 49.094 2.994 13.790 1.00 41.41 311 ALA A C 1
ATOM 2437 O O . ALA A 1 311 ? 49.924 2.395 13.101 1.00 41.41 311 ALA A O 1
ATOM 2438 N N . LEU A 1 312 ? 48.124 3.748 13.271 1.00 48.69 312 LEU A N 1
ATOM 2439 C CA . LEU A 1 312 ? 48.043 4.149 11.867 1.00 48.69 312 LEU A CA 1
ATOM 2440 C C . LEU A 1 312 ? 48.723 5.515 11.685 1.00 48.69 312 LEU A C 1
ATOM 2442 O O . LEU A 1 312 ? 48.534 6.391 12.532 1.00 48.69 312 LEU A O 1
ATOM 2446 N N . PRO A 1 313 ? 49.499 5.717 10.607 1.00 57.03 313 PRO A N 1
ATOM 2447 C CA . PRO A 1 313 ? 50.136 6.992 10.336 1.00 57.03 313 PRO A CA 1
ATOM 2448 C C . PRO A 1 313 ? 49.179 7.964 9.642 1.00 57.03 313 PRO A C 1
ATOM 2450 O O . PRO A 1 313 ? 48.549 7.654 8.630 1.00 57.03 313 PRO A O 1
ATOM 2453 N N . ASP A 1 314 ? 49.160 9.165 10.204 1.00 44.44 314 ASP A N 1
ATOM 2454 C CA . ASP A 1 314 ? 48.708 10.413 9.612 1.00 44.44 314 ASP A CA 1
ATOM 2455 C C . ASP A 1 314 ? 49.416 10.665 8.267 1.00 44.44 314 ASP A C 1
ATOM 2457 O O . ASP A 1 314 ? 50.639 10.532 8.143 1.00 44.44 314 ASP A O 1
ATOM 2461 N N . ARG A 1 315 ? 48.637 10.997 7.233 1.00 43.94 315 ARG A N 1
ATOM 2462 C CA . ARG A 1 315 ? 49.163 11.393 5.923 1.00 43.94 315 ARG A CA 1
ATOM 2463 C C . ARG A 1 315 ? 48.307 12.501 5.322 1.00 43.94 315 ARG A C 1
ATOM 2465 O O . ARG A 1 315 ? 47.524 12.306 4.396 1.00 43.94 315 ARG A O 1
ATOM 2472 N N . SER A 1 316 ? 48.532 13.694 5.851 1.00 45.69 316 SER A N 1
ATOM 2473 C CA . SER A 1 316 ? 48.334 14.966 5.168 1.00 45.69 316 SER A CA 1
ATOM 2474 C C . SER A 1 316 ? 49.162 15.018 3.874 1.00 45.69 316 SER A C 1
ATOM 2476 O O . SER A 1 316 ? 50.381 14.873 3.898 1.00 45.69 316 SER A O 1
ATOM 2478 N N . SER A 1 317 ? 48.497 15.175 2.723 1.00 47.25 317 SER A N 1
ATOM 2479 C CA . SER A 1 317 ? 49.063 15.695 1.462 1.00 47.25 317 SER A CA 1
ATOM 2480 C C . SER A 1 317 ? 48.084 15.461 0.310 1.00 47.25 317 SER A C 1
ATOM 2482 O O . SER A 1 317 ? 47.941 14.333 -0.162 1.00 47.25 317 SER A O 1
ATOM 2484 N N . ARG A 1 318 ? 47.438 16.535 -0.160 1.00 42.56 318 ARG A N 1
ATOM 2485 C CA . ARG A 1 318 ? 47.023 16.768 -1.560 1.00 42.56 318 ARG A CA 1
ATOM 2486 C C . ARG A 1 318 ? 46.498 18.204 -1.646 1.00 42.56 318 ARG A C 1
ATOM 2488 O O . ARG A 1 318 ? 45.481 18.535 -1.060 1.00 42.56 318 ARG A O 1
ATOM 2495 N N . ARG A 1 319 ? 47.351 19.118 -2.116 1.00 42.12 319 ARG A N 1
ATOM 2496 C CA . ARG A 1 319 ? 47.348 19.644 -3.496 1.00 42.12 319 ARG A CA 1
ATOM 2497 C C . ARG A 1 319 ? 46.059 20.402 -3.813 1.00 42.12 319 ARG A C 1
ATOM 2499 O O . ARG A 1 319 ? 45.131 19.853 -4.393 1.00 42.12 319 ARG A O 1
ATOM 2506 N N . SER A 1 320 ? 46.080 21.684 -3.462 1.00 38.91 320 SER A N 1
ATOM 2507 C CA . SER A 1 320 ? 45.321 22.737 -4.126 1.00 38.91 320 SER A CA 1
ATOM 2508 C C . SER A 1 320 ? 45.721 22.780 -5.603 1.00 38.91 320 SER A C 1
ATOM 2510 O O . SER A 1 320 ? 46.898 22.957 -5.924 1.00 38.91 320 SER A O 1
ATOM 2512 N N . VAL A 1 321 ? 44.754 22.570 -6.490 1.00 49.72 321 VAL A N 1
ATOM 2513 C CA . VAL A 1 321 ? 44.887 22.849 -7.920 1.00 49.72 321 VAL A CA 1
ATOM 2514 C C . VAL A 1 321 ? 43.980 24.033 -8.204 1.00 49.72 321 VAL A C 1
ATOM 2516 O O . VAL A 1 321 ? 42.767 23.945 -8.019 1.00 49.72 321 VAL A O 1
ATOM 2519 N N . ASP A 1 322 ? 44.602 25.135 -8.608 1.00 43.03 322 ASP A N 1
ATOM 2520 C CA . ASP A 1 322 ? 43.949 26.327 -9.127 1.00 43.03 322 ASP A CA 1
ATOM 2521 C C . ASP A 1 322 ? 43.119 25.966 -10.365 1.00 43.03 322 ASP A C 1
ATOM 2523 O O . ASP A 1 322 ? 43.650 25.459 -11.356 1.00 43.03 322 ASP A O 1
ATOM 2527 N N . ILE A 1 323 ? 41.814 26.241 -10.322 1.00 44.09 323 ILE A N 1
ATOM 2528 C CA . ILE A 1 323 ? 40.960 26.233 -11.510 1.00 44.09 323 ILE A CA 1
ATOM 2529 C C . ILE A 1 323 ? 40.769 27.683 -11.935 1.00 44.09 323 ILE A C 1
ATOM 2531 O O . ILE A 1 323 ? 40.156 28.492 -11.239 1.00 44.09 323 ILE A O 1
ATOM 2535 N N . GLY A 1 324 ? 41.358 27.993 -13.087 1.00 37.00 324 GLY A N 1
ATOM 2536 C CA . GLY A 1 324 ? 41.298 29.288 -13.737 1.00 37.00 324 GLY A CA 1
ATOM 2537 C C . GLY A 1 324 ? 39.876 29.691 -14.117 1.00 37.00 324 GLY A C 1
ATOM 2538 O O . GLY A 1 324 ? 39.115 28.931 -14.713 1.00 37.00 324 GLY A O 1
ATOM 2539 N N . SER A 1 325 ? 39.578 30.944 -13.792 1.00 42.69 325 SER A N 1
ATOM 2540 C CA . SER A 1 325 ? 38.464 31.739 -14.289 1.00 42.69 325 SER A CA 1
ATOM 2541 C C . SER A 1 325 ? 38.544 31.884 -15.813 1.00 42.69 325 SER A C 1
ATOM 2543 O O . SER A 1 325 ? 39.509 32.438 -16.341 1.00 42.69 325 SER A O 1
ATOM 2545 N N . ALA A 1 326 ? 37.518 31.407 -16.518 1.00 41.00 326 ALA A N 1
ATOM 2546 C CA . ALA A 1 326 ? 37.294 31.690 -17.931 1.00 41.00 326 ALA A CA 1
ATOM 2547 C C . ALA A 1 326 ? 35.904 32.315 -18.099 1.00 41.00 326 ALA A C 1
ATOM 2549 O O . ALA A 1 326 ? 34.891 31.632 -18.240 1.00 41.00 326 ALA A O 1
ATOM 2550 N N . ALA A 1 327 ? 35.884 33.647 -18.077 1.00 43.97 327 ALA A N 1
ATOM 2551 C CA . ALA A 1 327 ? 34.752 34.466 -18.474 1.00 43.97 327 ALA A CA 1
ATOM 2552 C C . ALA A 1 327 ? 34.409 34.200 -19.949 1.00 43.97 327 ALA A C 1
ATOM 2554 O O . ALA A 1 327 ? 35.191 34.524 -20.845 1.00 43.97 327 ALA A O 1
ATOM 2555 N N . SER A 1 328 ? 33.234 33.623 -20.205 1.00 41.56 328 SER A N 1
ATOM 2556 C CA . SER A 1 328 ? 32.685 33.495 -21.554 1.00 41.56 328 SER A CA 1
ATOM 2557 C C . SER A 1 328 ? 31.581 34.520 -21.768 1.00 41.56 328 SER A C 1
ATOM 2559 O O . SER A 1 328 ? 30.569 34.546 -21.076 1.00 41.56 328 SER A O 1
ATOM 2561 N N . ARG A 1 329 ? 31.866 35.383 -22.742 1.00 43.47 329 ARG A N 1
ATOM 2562 C CA . ARG A 1 329 ? 31.054 36.463 -23.296 1.00 43.47 329 ARG A CA 1
ATOM 2563 C C . ARG A 1 329 ? 29.623 36.036 -23.616 1.00 43.47 329 ARG A C 1
ATOM 2565 O O . ARG A 1 329 ? 29.404 35.115 -24.401 1.00 43.47 329 ARG A O 1
ATOM 2572 N N . GLU A 1 330 ? 28.689 36.841 -23.128 1.00 39.59 330 GLU A N 1
ATOM 2573 C CA . GLU A 1 330 ? 27.340 36.977 -23.661 1.00 39.59 330 GLU A CA 1
ATOM 2574 C C . GLU A 1 330 ? 27.379 37.358 -25.152 1.00 39.59 330 GLU A C 1
ATOM 2576 O O . GLU A 1 330 ? 28.103 38.266 -25.573 1.00 39.59 330 GLU A O 1
ATOM 2581 N N . LYS A 1 331 ? 26.567 36.671 -25.959 1.00 46.81 331 LYS A N 1
ATOM 2582 C CA . LYS A 1 331 ? 26.108 37.155 -27.264 1.00 46.81 331 LYS A CA 1
ATOM 2583 C C . LYS A 1 331 ? 24.577 37.159 -27.248 1.00 46.81 331 LYS A C 1
ATOM 2585 O O . LYS A 1 331 ? 23.997 36.120 -26.935 1.00 46.81 331 LYS A O 1
ATOM 2590 N N . PRO A 1 332 ? 23.917 38.273 -27.599 1.00 48.44 332 PRO A N 1
ATOM 2591 C CA . PRO A 1 332 ? 22.465 38.327 -27.670 1.00 48.44 332 PRO A CA 1
ATOM 2592 C C . PRO A 1 332 ? 21.977 37.613 -28.937 1.00 48.44 332 PRO A C 1
ATOM 2594 O O . PRO A 1 332 ? 22.374 37.959 -30.052 1.00 48.44 332 PRO A O 1
ATOM 2597 N N . LEU A 1 333 ? 21.116 36.610 -28.761 1.00 45.56 333 LEU A N 1
ATOM 2598 C CA . LEU A 1 333 ? 20.386 35.976 -29.855 1.00 45.56 333 LEU A CA 1
ATOM 2599 C C . LEU A 1 333 ? 19.280 36.921 -30.332 1.00 45.56 333 LEU A C 1
ATOM 2601 O O . LEU A 1 333 ? 18.424 37.360 -29.566 1.00 45.56 333 LEU A O 1
ATOM 2605 N N . GLN A 1 334 ? 19.339 37.246 -31.620 1.00 42.97 334 GLN A N 1
ATOM 2606 C CA . GLN A 1 334 ? 18.340 38.029 -32.325 1.00 42.97 334 GLN A CA 1
ATOM 2607 C C . GLN A 1 334 ? 17.079 37.191 -32.553 1.00 42.97 334 GLN A C 1
ATOM 2609 O O . GLN A 1 334 ? 17.120 36.123 -33.163 1.00 42.97 334 GLN A O 1
ATOM 2614 N N . ASN A 1 335 ? 15.956 37.733 -32.086 1.00 43.78 335 ASN A N 1
ATOM 2615 C CA . ASN A 1 335 ? 14.603 37.327 -32.444 1.00 43.78 335 ASN A CA 1
ATOM 2616 C C . ASN A 1 335 ? 14.405 37.430 -33.962 1.00 43.78 335 ASN A C 1
ATOM 2618 O O . ASN A 1 335 ? 14.428 38.529 -34.515 1.00 43.78 335 ASN A O 1
ATOM 2622 N N . THR A 1 336 ? 14.126 36.305 -34.618 1.00 47.19 336 THR A N 1
ATOM 2623 C CA . THR A 1 336 ? 13.484 36.295 -35.936 1.00 47.19 336 THR A CA 1
ATOM 2624 C C . THR A 1 336 ? 12.181 35.518 -35.823 1.00 47.19 336 THR A C 1
ATOM 2626 O O . THR A 1 336 ? 12.145 34.296 -35.715 1.00 47.19 336 THR A O 1
ATOM 2629 N N . ALA A 1 337 ? 11.090 36.277 -35.773 1.00 41.81 337 ALA A N 1
ATOM 2630 C CA . ALA A 1 337 ? 9.742 35.767 -35.909 1.00 41.81 337 ALA A CA 1
ATOM 2631 C C . ALA A 1 337 ? 9.529 35.295 -37.355 1.00 41.81 337 ALA A C 1
ATOM 2633 O O . ALA A 1 337 ? 9.836 36.025 -38.297 1.00 41.81 337 ALA A O 1
ATOM 2634 N N . SER A 1 338 ? 8.949 34.108 -37.525 1.00 45.25 338 SER A N 1
ATOM 2635 C CA . SER A 1 338 ? 8.236 33.746 -38.751 1.00 45.25 338 SER A CA 1
ATOM 2636 C C . SER A 1 338 ? 6.858 33.184 -38.380 1.00 45.25 338 SER A C 1
ATOM 2638 O O . SER A 1 338 ? 6.750 32.467 -37.380 1.00 45.25 338 SER A O 1
ATOM 2640 N N . PRO A 1 339 ? 5.794 33.556 -39.113 1.00 55.25 339 PRO A N 1
ATOM 2641 C CA . PRO A 1 339 ? 4.428 33.178 -38.788 1.00 55.25 339 PRO A CA 1
ATOM 2642 C C . PRO A 1 339 ? 4.108 31.820 -39.417 1.00 55.25 339 PRO A C 1
ATOM 2644 O O . PRO A 1 339 ? 4.169 31.679 -40.638 1.00 55.25 339 PRO A O 1
ATOM 2647 N N . PHE A 1 340 ? 3.748 30.831 -38.598 1.00 42.59 340 PHE A N 1
ATOM 2648 C CA . PHE A 1 340 ? 3.161 29.595 -39.106 1.00 42.59 340 PHE A CA 1
ATOM 2649 C C . PHE A 1 340 ? 1.634 29.657 -39.087 1.00 42.59 340 PHE A C 1
ATOM 2651 O O . PHE A 1 340 ? 0.985 30.022 -38.108 1.00 42.59 340 PHE A O 1
ATOM 2658 N N . ASP A 1 341 ? 1.134 29.317 -40.262 1.00 42.78 341 ASP A N 1
ATOM 2659 C CA . ASP A 1 341 ? -0.209 29.311 -40.806 1.00 42.78 341 ASP A CA 1
ATOM 2660 C C . ASP A 1 341 ? -1.160 28.360 -40.050 1.00 42.78 341 ASP A C 1
ATOM 2662 O O . ASP A 1 341 ? -0.891 27.165 -39.912 1.00 42.78 341 ASP A O 1
ATOM 2666 N N . LEU A 1 342 ? -2.293 28.881 -39.564 1.00 40.69 342 LEU A N 1
ATOM 2667 C CA . LEU A 1 342 ? -3.382 28.090 -38.979 1.00 40.69 342 LEU A CA 1
ATOM 2668 C C . LEU A 1 342 ? -4.399 27.727 -40.071 1.00 40.69 342 LEU A C 1
ATOM 2670 O O . LEU A 1 342 ? -5.470 28.327 -40.192 1.00 40.69 342 LEU A O 1
ATOM 2674 N N . GLY A 1 343 ? -4.058 26.699 -40.847 1.00 37.53 343 GLY A N 1
ATOM 2675 C CA . GLY A 1 343 ? -4.970 26.005 -41.757 1.00 37.53 343 GLY A CA 1
ATOM 2676 C C . GLY A 1 343 ? -6.005 25.173 -40.989 1.00 37.53 343 GLY A C 1
ATOM 2677 O O . GLY A 1 343 ? -5.669 24.316 -40.176 1.00 37.53 343 GLY A O 1
ATOM 2678 N N . GLY A 1 344 ? -7.284 25.467 -41.225 1.00 43.09 344 GLY A N 1
ATOM 2679 C CA . GLY A 1 344 ? -8.400 25.061 -40.375 1.00 43.09 344 GLY A CA 1
ATOM 2680 C C . GLY A 1 344 ? -8.799 23.583 -40.371 1.00 43.09 344 GLY A C 1
ATOM 2681 O O . GLY A 1 344 ? -8.693 22.859 -41.357 1.00 43.09 344 GLY A O 1
ATOM 2682 N N . ILE A 1 345 ? -9.418 23.184 -39.257 1.00 41.75 345 ILE A N 1
ATOM 2683 C CA . ILE A 1 345 ? -10.181 21.941 -39.134 1.00 41.75 345 ILE A CA 1
ATOM 2684 C C . ILE A 1 345 ? -11.645 22.305 -38.878 1.00 41.75 345 ILE A C 1
ATOM 2686 O O . ILE A 1 345 ? -12.019 22.877 -37.853 1.00 41.75 345 ILE A O 1
ATOM 2690 N N . LYS A 1 346 ? -12.479 22.004 -39.877 1.00 45.28 346 LYS A N 1
ATOM 2691 C CA . LYS A 1 346 ? -13.930 22.183 -39.848 1.00 45.28 346 LYS A CA 1
ATOM 2692 C C . LYS A 1 346 ? -14.601 21.135 -38.953 1.00 45.28 346 LYS A C 1
ATOM 2694 O O . LYS A 1 346 ? -14.254 19.960 -38.945 1.00 45.28 346 LYS A O 1
ATOM 2699 N N . ARG A 1 347 ? -15.628 21.631 -38.263 1.00 44.62 347 ARG A N 1
ATOM 2700 C CA . ARG A 1 347 ? -16.642 20.971 -37.430 1.00 44.62 347 ARG A CA 1
ATOM 2701 C C . ARG A 1 347 ? -17.173 19.646 -37.994 1.00 44.62 347 ARG A C 1
ATOM 2703 O O . ARG A 1 347 ? -17.545 19.577 -39.161 1.00 44.62 347 ARG A O 1
ATOM 2710 N N . SER A 1 348 ? -17.427 18.692 -37.098 1.00 45.69 348 SER A N 1
ATOM 2711 C CA . SER A 1 348 ? -18.517 17.722 -37.247 1.00 45.69 348 SER A CA 1
ATOM 2712 C C . SER A 1 348 ? -19.214 17.535 -35.898 1.00 45.69 348 SER A C 1
ATOM 2714 O O . SER A 1 348 ? -18.784 16.757 -35.053 1.00 45.69 348 SER A O 1
ATOM 2716 N N . MET A 1 349 ? -20.275 18.316 -35.674 1.00 39.44 349 MET A N 1
ATOM 2717 C CA . MET A 1 349 ? -21.237 18.076 -34.599 1.00 39.44 349 MET A CA 1
ATOM 2718 C C . MET A 1 349 ? -22.303 17.114 -35.124 1.00 39.44 349 MET A C 1
ATOM 2720 O O . MET A 1 349 ? -23.091 17.486 -35.996 1.00 39.44 349 MET A O 1
ATOM 2724 N N . ARG A 1 350 ? -22.359 15.892 -34.585 1.00 48.72 350 ARG A N 1
ATOM 2725 C CA . ARG A 1 350 ? -23.546 15.038 -34.709 1.00 48.72 350 ARG A CA 1
ATOM 2726 C C . ARG A 1 350 ? -24.514 15.379 -33.584 1.00 48.72 350 ARG A C 1
ATOM 2728 O O . ARG A 1 350 ? -24.178 15.266 -32.410 1.00 48.72 350 ARG A O 1
ATOM 2735 N N . LYS A 1 351 ? -25.715 15.796 -33.981 1.00 52.59 351 LYS A N 1
ATOM 2736 C CA . LYS A 1 351 ? -26.900 15.896 -33.131 1.00 52.59 351 LYS A CA 1
ATOM 2737 C C . LYS A 1 351 ? -27.320 14.483 -32.714 1.00 52.59 351 LYS A C 1
ATOM 2739 O O . LYS A 1 351 ? -27.525 13.641 -33.583 1.00 52.59 351 LYS A O 1
ATOM 2744 N N . LEU A 1 352 ? -27.468 14.244 -31.415 1.00 52.44 352 LEU A N 1
ATOM 2745 C CA . LEU A 1 352 ? -28.278 13.145 -30.893 1.00 52.44 352 LEU A CA 1
ATOM 2746 C C . LEU A 1 352 ? -29.699 13.686 -30.720 1.00 52.44 352 LEU A C 1
ATOM 2748 O O . LEU A 1 352 ? -29.907 14.644 -29.976 1.00 52.44 352 LEU A O 1
ATOM 2752 N N . SER A 1 353 ? -30.648 13.124 -31.468 1.00 53.00 353 SER A N 1
ATOM 2753 C CA . SER A 1 353 ? -32.073 13.358 -31.263 1.00 53.00 353 SER A CA 1
ATOM 2754 C C . SER A 1 353 ? -32.595 12.407 -30.198 1.00 53.00 353 SER A C 1
ATOM 2756 O O . SER A 1 353 ? -32.357 11.203 -30.251 1.00 53.00 353 SER A O 1
ATOM 2758 N N . THR A 1 354 ? -33.347 12.978 -29.273 1.00 59.16 354 THR A N 1
ATOM 2759 C CA . THR A 1 354 ? -34.305 12.320 -28.391 1.00 59.16 354 THR A CA 1
ATOM 2760 C C . THR A 1 354 ? -35.389 11.580 -29.179 1.00 59.16 354 THR A C 1
ATOM 2762 O O . THR A 1 354 ? -36.035 12.190 -30.036 1.00 59.16 354 THR A O 1
ATOM 2765 N N . SER A 1 355 ? -35.630 10.321 -28.818 1.00 60.44 355 SER A N 1
ATOM 2766 C CA . SER A 1 355 ? -36.951 9.679 -28.786 1.00 60.44 355 SER A CA 1
ATOM 2767 C C . SER A 1 355 ? -36.928 8.568 -27.751 1.00 60.44 355 SER A C 1
ATOM 2769 O O . SER A 1 355 ? -35.998 7.734 -27.871 1.00 60.44 355 SER A O 1
#